Protein AF-A0A2R6M2T7-F1 (afdb_monomer_lite)

Foldseek 3Di:
DDDDPDDVVNVCCVVQNVVNVLVVVLVPDPLLLLLLVLLVVQADVPDDPVPSADAPVRSCVSSVDPDPVVNVVSVVSCDPPQWDADPRHIHGDVNVVLVVVVVLLCQVPDQDWDWFQWEPDAQPVPRATWGWIAHSNQKIWIFGPPDQEPDDDPVDDGRTPDMDHGGCNLVPPDDPHSSCVVRVVVRVVQVVCVVVQAHPSPRDGHDDDDDDDPPDPDDPPDD

Structure (mmCIF, N/CA/C/O backbone):
data_AF-A0A2R6M2T7-F1
#
_entry.id   AF-A0A2R6M2T7-F1
#
loop_
_atom_site.group_PDB
_atom_site.id
_atom_site.type_symbol
_atom_site.label_atom_id
_atom_site.label_alt_id
_atom_site.label_comp_id
_atom_site.label_asym_id
_atom_site.label_entity_id
_atom_site.label_seq_id
_atom_site.pdbx_PDB_ins_code
_atom_site.Cartn_x
_atom_site.Cartn_y
_atom_site.Cartn_z
_atom_site.occupancy
_atom_site.B_iso_or_equiv
_atom_site.auth_seq_id
_atom_site.auth_comp_id
_atom_site.auth_asym_id
_atom_site.auth_atom_id
_atom_site.pdbx_PDB_model_num
ATOM 1 N N . MET A 1 1 ? 31.144 19.432 -0.447 1.00 33.69 1 MET A N 1
ATOM 2 C CA . MET A 1 1 ? 30.873 19.961 0.907 1.00 33.69 1 MET A CA 1
ATOM 3 C C . MET A 1 1 ? 30.157 18.860 1.667 1.00 33.69 1 MET A C 1
ATOM 5 O O . MET A 1 1 ? 29.008 18.584 1.356 1.00 33.69 1 MET A O 1
ATOM 9 N N . SER A 1 2 ? 30.866 18.153 2.546 1.00 41.03 2 SER A N 1
ATOM 10 C CA . SER A 1 2 ? 30.299 17.063 3.345 1.00 41.03 2 SER A CA 1
ATOM 11 C C . SER A 1 2 ? 29.362 17.649 4.399 1.00 41.03 2 SER A C 1
ATOM 13 O O . SER A 1 2 ? 29.795 18.452 5.223 1.00 41.03 2 SER A O 1
ATOM 15 N N . ASN A 1 3 ? 28.081 17.287 4.341 1.00 40.66 3 ASN A N 1
ATOM 16 C CA . ASN A 1 3 ? 27.134 17.554 5.422 1.00 40.66 3 ASN A CA 1
ATOM 17 C C . ASN A 1 3 ? 27.547 16.721 6.650 1.00 40.66 3 ASN A C 1
ATOM 19 O O . ASN A 1 3 ? 28.043 15.606 6.461 1.00 40.66 3 ASN A O 1
ATOM 23 N N . PRO A 1 4 ? 27.376 17.220 7.887 1.00 53.06 4 PRO A N 1
ATOM 24 C CA . PRO A 1 4 ? 27.735 16.455 9.070 1.00 53.06 4 PRO A CA 1
ATOM 25 C C . PRO A 1 4 ? 26.887 15.181 9.101 1.00 53.06 4 PRO A C 1
ATOM 27 O O . PRO A 1 4 ? 25.665 15.225 8.956 1.00 53.06 4 PRO A O 1
ATOM 30 N N . THR A 1 5 ? 27.558 14.041 9.243 1.00 56.16 5 THR A N 1
ATOM 31 C CA . THR A 1 5 ? 26.971 12.737 9.551 1.00 56.16 5 THR A CA 1
ATOM 32 C C . THR A 1 5 ? 26.217 12.835 10.874 1.00 56.16 5 THR A C 1
ATOM 34 O O . THR A 1 5 ? 26.779 12.547 11.928 1.00 56.16 5 THR A O 1
ATOM 37 N N . ASN A 1 6 ? 24.953 13.256 10.828 1.00 59.59 6 ASN A N 1
ATOM 38 C CA . ASN A 1 6 ? 24.009 12.927 11.888 1.00 59.59 6 ASN A CA 1
ATOM 39 C C . ASN A 1 6 ? 23.945 11.401 11.945 1.00 59.59 6 ASN A C 1
ATOM 41 O O . ASN A 1 6 ? 23.793 10.747 10.906 1.00 59.59 6 ASN A O 1
ATOM 45 N N . SER A 1 7 ? 24.101 10.828 13.135 1.00 78.25 7 SER A N 1
ATOM 46 C CA . SER A 1 7 ? 23.930 9.387 13.310 1.00 78.25 7 SER A CA 1
ATOM 47 C C . SER A 1 7 ? 22.546 8.977 12.787 1.00 78.25 7 SER A C 1
ATOM 49 O O . SER A 1 7 ? 21.591 9.724 13.007 1.00 78.25 7 SER A O 1
ATOM 51 N N . PRO A 1 8 ? 22.371 7.800 12.158 1.00 68.62 8 PRO A N 1
ATOM 52 C CA . PRO A 1 8 ? 21.041 7.282 11.832 1.00 68.62 8 PRO A CA 1
ATOM 53 C C . PRO A 1 8 ? 20.068 7.309 13.024 1.00 68.62 8 PRO A C 1
ATOM 55 O O . PRO A 1 8 ? 18.874 7.511 12.831 1.00 68.62 8 PRO A O 1
ATOM 58 N N . LEU A 1 9 ? 20.575 7.190 14.259 1.00 69.38 9 LEU A N 1
ATOM 59 C CA . LEU A 1 9 ? 19.784 7.316 15.487 1.00 69.38 9 LEU A CA 1
ATOM 60 C C . LEU A 1 9 ? 19.280 8.753 15.728 1.00 69.38 9 LEU A C 1
ATOM 62 O O . LEU A 1 9 ? 18.127 8.958 16.099 1.00 69.38 9 LEU A O 1
ATOM 66 N N . GLU A 1 10 ? 20.124 9.753 15.482 1.00 66.69 10 GLU A N 1
ATOM 67 C CA . GLU A 1 10 ? 19.765 11.174 15.586 1.00 66.69 10 GLU A CA 1
ATOM 68 C C . GLU A 1 10 ? 18.870 11.605 14.415 1.00 66.69 10 GLU A C 1
ATOM 70 O O . GLU A 1 10 ? 17.932 12.380 14.592 1.00 66.69 10 GLU A O 1
ATOM 75 N N . ALA A 1 11 ? 19.105 11.049 13.223 1.00 62.12 11 ALA A N 1
ATOM 76 C CA . ALA A 1 11 ? 18.252 11.237 12.058 1.00 62.12 11 ALA A CA 1
ATOM 77 C C . ALA A 1 11 ? 16.862 10.618 12.267 1.00 62.12 11 ALA A C 1
ATOM 79 O O . ALA A 1 11 ? 15.875 11.254 11.921 1.00 62.12 11 ALA A O 1
ATOM 80 N N . ALA A 1 12 ? 16.749 9.439 12.888 1.00 59.84 12 ALA A N 1
ATOM 81 C CA . ALA A 1 12 ? 15.457 8.846 13.241 1.00 59.84 12 ALA A CA 1
ATOM 82 C C . ALA A 1 12 ? 14.668 9.737 14.217 1.00 59.84 12 ALA A C 1
ATOM 84 O O . ALA A 1 12 ? 13.478 9.975 14.013 1.00 59.84 12 ALA A O 1
ATOM 85 N N . ALA A 1 13 ? 15.345 10.318 15.214 1.00 59.88 13 ALA A N 1
ATOM 86 C CA . ALA A 1 13 ? 14.737 11.290 16.120 1.00 59.88 13 ALA A CA 1
ATOM 87 C C . ALA A 1 13 ? 14.304 12.591 15.408 1.00 59.88 13 ALA A C 1
ATOM 89 O O . ALA A 1 13 ? 13.320 13.202 15.813 1.00 59.88 13 ALA A O 1
ATOM 90 N N . GLY A 1 14 ? 14.999 13.006 14.339 1.00 51.88 14 GLY A N 1
ATOM 91 C CA . GLY A 1 14 ? 14.702 14.234 13.587 1.00 51.88 14 GLY A CA 1
ATOM 92 C C . GLY A 1 14 ? 13.708 14.091 12.423 1.00 51.88 14 GLY A C 1
ATOM 93 O O . GLY A 1 14 ? 12.944 15.015 12.162 1.00 51.88 14 GLY A O 1
ATOM 94 N N . VAL A 1 15 ? 13.703 12.955 11.717 1.00 53.97 15 VAL A N 1
ATOM 95 C CA . VAL A 1 15 ? 12.837 12.684 10.548 1.00 53.97 15 VAL A CA 1
ATOM 96 C C . VAL A 1 15 ? 11.457 12.188 10.981 1.00 53.97 15 VAL A C 1
ATOM 98 O O . VAL A 1 15 ? 10.470 12.443 10.294 1.00 53.97 15 VAL A O 1
ATOM 101 N N . ALA A 1 16 ? 11.384 11.491 12.118 1.00 53.78 16 ALA A N 1
ATOM 102 C CA . ALA A 1 16 ? 10.182 10.800 12.571 1.00 53.78 16 ALA A CA 1
ATOM 103 C C . ALA A 1 16 ? 9.689 11.267 13.960 1.00 53.78 16 ALA A C 1
ATOM 105 O O . ALA A 1 16 ? 8.534 11.030 14.312 1.00 53.78 16 ALA A O 1
ATOM 106 N N . GLY A 1 17 ? 10.534 11.960 14.738 1.00 54.47 17 GLY A N 1
ATOM 107 C CA . GLY A 1 17 ? 10.247 12.297 16.135 1.00 54.47 17 GLY A CA 1
ATOM 108 C C . GLY A 1 17 ? 10.248 11.062 17.047 1.00 54.47 17 GLY A C 1
ATOM 109 O O . GLY A 1 17 ? 10.210 9.919 16.590 1.00 54.47 17 GLY A O 1
ATOM 110 N N . THR A 1 18 ? 10.244 11.273 18.364 1.00 57.88 18 THR A N 1
ATOM 111 C CA . THR A 1 18 ? 9.914 10.216 19.345 1.00 57.88 18 THR A CA 1
ATOM 112 C C . THR A 1 18 ? 8.538 9.592 19.077 1.00 57.88 18 THR A C 1
ATOM 114 O O . THR A 1 18 ? 8.321 8.414 19.358 1.00 57.88 18 THR A O 1
ATOM 117 N N . ASP A 1 19 ? 7.658 10.365 18.442 1.00 72.38 19 ASP A N 1
ATOM 118 C CA . ASP A 1 19 ? 6.269 10.033 18.142 1.00 72.38 19 ASP A CA 1
ATOM 119 C C . ASP A 1 19 ? 6.135 8.879 17.139 1.00 72.38 19 ASP A C 1
ATOM 121 O O . ASP A 1 19 ? 5.238 8.050 17.278 1.00 72.38 19 ASP A O 1
ATOM 125 N N . ALA A 1 20 ? 7.025 8.762 16.145 1.00 76.25 20 ALA A N 1
ATOM 126 C CA . ALA A 1 20 ? 6.958 7.653 15.192 1.00 76.25 20 ALA A CA 1
ATOM 127 C C . ALA A 1 20 ? 7.358 6.318 15.824 1.00 76.25 20 ALA A C 1
ATOM 129 O O . ALA A 1 20 ? 6.687 5.313 15.597 1.00 76.25 20 ALA A O 1
ATOM 130 N N . THR A 1 21 ? 8.421 6.294 16.632 1.00 81.25 21 THR A N 1
ATOM 131 C CA . THR A 1 21 ? 8.836 5.079 17.353 1.00 81.25 21 THR A CA 1
ATOM 132 C C . THR A 1 21 ? 7.744 4.625 18.315 1.00 81.25 21 THR A C 1
ATOM 134 O O . THR A 1 21 ? 7.433 3.436 18.373 1.00 81.25 21 THR A O 1
ATOM 137 N N . GLU A 1 22 ? 7.112 5.560 19.028 1.00 84.38 22 GLU A N 1
ATOM 138 C CA . GLU A 1 22 ? 5.959 5.258 19.877 1.00 84.38 22 GLU A CA 1
ATOM 139 C C . GLU A 1 22 ? 4.778 4.727 19.052 1.00 84.38 22 GLU A C 1
ATOM 141 O O . GLU A 1 22 ? 4.206 3.693 19.396 1.00 84.38 22 GLU A O 1
ATOM 146 N N . ALA A 1 23 ? 4.463 5.356 17.917 1.00 86.00 23 ALA A N 1
ATOM 147 C CA . ALA A 1 23 ? 3.400 4.916 17.019 1.00 86.00 23 ALA A CA 1
ATOM 148 C C . ALA A 1 23 ? 3.637 3.497 16.468 1.00 86.00 23 ALA A C 1
ATOM 150 O O . ALA A 1 23 ? 2.716 2.679 16.463 1.00 86.00 23 ALA A O 1
ATOM 151 N N . PHE A 1 24 ? 4.865 3.161 16.059 1.00 87.12 24 PHE A N 1
ATOM 152 C CA . PHE A 1 24 ? 5.222 1.792 15.673 1.00 87.12 24 PHE A CA 1
ATOM 153 C C . PHE A 1 24 ? 5.141 0.827 16.859 1.00 87.12 24 PHE A C 1
ATOM 155 O O . PHE A 1 24 ? 4.613 -0.274 16.713 1.00 87.12 24 PHE A O 1
ATOM 162 N N . GLY A 1 25 ? 5.588 1.243 18.046 1.00 89.12 25 GLY A N 1
ATOM 163 C CA . GLY A 1 25 ? 5.464 0.459 19.276 1.00 89.12 25 GLY A CA 1
ATOM 164 C C . GLY A 1 25 ? 4.009 0.169 19.663 1.00 89.12 25 GLY A C 1
ATOM 165 O O . GLY A 1 25 ? 3.704 -0.909 20.179 1.00 89.12 25 GLY A O 1
ATOM 166 N N . LEU A 1 26 ? 3.081 1.084 19.364 1.00 91.06 26 LEU A N 1
ATOM 167 C CA . LEU A 1 26 ? 1.651 0.824 19.504 1.00 91.06 26 LEU A CA 1
ATOM 168 C C . LEU A 1 26 ? 1.196 -0.281 18.547 1.00 91.06 26 LEU A C 1
ATOM 170 O O . LEU A 1 26 ? 0.442 -1.148 18.971 1.00 91.06 26 LEU A O 1
ATOM 174 N N . LEU A 1 27 ? 1.670 -0.301 17.303 1.00 90.44 27 LEU A N 1
ATOM 175 C CA . LEU A 1 27 ? 1.236 -1.262 16.281 1.00 90.44 27 LEU A CA 1
ATOM 176 C C . LEU A 1 27 ? 1.937 -2.624 16.329 1.00 90.44 27 LEU A C 1
ATOM 178 O O . LEU A 1 27 ? 1.423 -3.576 15.748 1.00 90.44 27 LEU A O 1
ATOM 182 N N . ALA A 1 28 ? 3.067 -2.744 17.027 1.00 90.75 28 ALA A N 1
ATOM 183 C CA . ALA A 1 28 ? 3.809 -3.994 17.214 1.00 90.75 28 ALA A CA 1
ATOM 184 C C . ALA A 1 28 ? 3.093 -4.970 18.178 1.00 90.75 28 ALA A C 1
ATOM 186 O O . ALA A 1 28 ? 3.660 -5.443 19.162 1.00 90.75 28 ALA A O 1
ATOM 187 N N . ASN A 1 29 ? 1.806 -5.228 17.938 1.00 91.75 29 ASN A N 1
ATOM 188 C CA . ASN A 1 29 ? 0.955 -6.099 18.734 1.00 91.75 29 ASN A CA 1
ATOM 189 C C . ASN A 1 29 ? -0.221 -6.623 17.890 1.00 91.75 29 ASN A C 1
ATOM 191 O O . ASN A 1 29 ? -0.970 -5.841 17.303 1.00 91.75 29 ASN A O 1
ATOM 195 N N . GLU A 1 30 ? -0.408 -7.943 17.885 1.00 89.62 30 GLU A N 1
ATOM 196 C CA . GLU A 1 30 ? -1.422 -8.632 17.075 1.00 89.62 30 GLU A CA 1
ATOM 197 C C . GLU A 1 30 ? -2.857 -8.173 17.374 1.00 89.62 30 GLU A C 1
ATOM 199 O O . GLU A 1 30 ? -3.607 -7.878 16.447 1.00 89.62 30 GLU A O 1
ATOM 204 N N . THR A 1 31 ? -3.219 -8.011 18.652 1.00 92.00 31 THR A N 1
ATOM 205 C CA . THR A 1 31 ? -4.556 -7.561 19.065 1.00 92.00 31 THR A CA 1
ATOM 206 C C . THR A 1 31 ? -4.854 -6.175 18.521 1.00 92.00 31 THR A C 1
ATOM 208 O O . THR A 1 31 ? -5.942 -5.911 18.014 1.00 92.00 31 THR A O 1
ATOM 211 N N . ARG A 1 32 ? -3.883 -5.267 18.614 1.00 94.94 32 ARG A N 1
ATOM 212 C CA . ARG A 1 32 ? -4.053 -3.903 18.120 1.00 94.94 32 ARG A CA 1
ATOM 213 C C . ARG A 1 32 ? -4.191 -3.873 16.604 1.00 94.94 32 ARG A C 1
ATOM 215 O O . ARG A 1 32 ? -5.055 -3.158 16.108 1.00 94.94 32 ARG A O 1
ATOM 222 N N . LEU A 1 33 ? -3.417 -4.674 15.873 1.00 92.88 33 LEU A N 1
ATOM 223 C CA . LEU A 1 33 ? -3.593 -4.793 14.427 1.00 92.88 33 LEU A CA 1
ATOM 224 C C . LEU A 1 33 ? -4.970 -5.382 14.073 1.00 92.88 33 LEU A C 1
ATOM 226 O O . LEU A 1 33 ? -5.643 -4.842 13.199 1.00 92.88 33 LEU A O 1
ATOM 230 N N . ALA A 1 34 ? -5.428 -6.407 14.798 1.00 93.00 34 ALA A N 1
ATOM 231 C CA . ALA A 1 34 ? -6.752 -7.002 14.617 1.00 93.00 34 ALA A CA 1
ATOM 232 C C . ALA A 1 34 ? -7.890 -5.993 14.853 1.00 93.00 34 ALA A C 1
ATOM 234 O O . ALA A 1 34 ? -8.841 -5.953 14.078 1.00 93.00 34 ALA A O 1
ATOM 235 N N . ILE A 1 35 ? -7.772 -5.117 15.859 1.00 95.38 35 ILE A N 1
ATOM 236 C CA . ILE A 1 35 ? -8.723 -4.015 16.088 1.00 95.38 35 ILE A CA 1
ATOM 237 C C . ILE A 1 35 ? -8.782 -3.076 14.876 1.00 95.38 35 ILE A C 1
ATOM 239 O O . ILE A 1 35 ? -9.869 -2.701 14.433 1.00 95.38 35 ILE A O 1
ATOM 243 N N . LEU A 1 36 ? -7.627 -2.687 14.326 1.00 95.94 36 LEU A N 1
ATOM 244 C CA . LEU A 1 36 ? -7.583 -1.804 13.159 1.00 95.94 36 LEU A CA 1
ATOM 245 C C . LEU A 1 36 ? -8.161 -2.476 11.907 1.00 95.94 36 LEU A C 1
ATOM 247 O O . LEU A 1 36 ? -8.882 -1.815 11.159 1.00 95.94 36 LEU A O 1
ATOM 251 N N . LEU A 1 37 ? -7.882 -3.765 11.698 1.00 94.56 37 LEU A N 1
ATOM 252 C CA . LEU A 1 37 ? -8.446 -4.558 10.603 1.00 94.56 37 LEU A CA 1
ATOM 253 C C . LEU A 1 37 ? -9.969 -4.671 10.724 1.00 94.56 37 LEU A C 1
ATOM 255 O O . LEU A 1 37 ? -10.670 -4.339 9.774 1.00 94.56 37 LEU A O 1
ATOM 259 N N . ALA A 1 38 ? -10.492 -4.996 11.908 1.00 95.00 38 ALA A N 1
ATOM 260 C CA . ALA A 1 38 ? -11.934 -5.062 12.146 1.00 95.00 38 ALA A CA 1
ATOM 261 C C . ALA A 1 38 ? -12.631 -3.715 11.876 1.00 95.00 38 ALA A C 1
ATOM 263 O O . ALA A 1 38 ? -13.699 -3.671 11.267 1.00 95.00 38 ALA A O 1
ATOM 264 N N . LEU A 1 39 ? -12.012 -2.597 12.275 1.00 95.19 39 LEU A N 1
ATOM 265 C CA . LEU A 1 39 ? -12.509 -1.254 11.958 1.00 95.19 39 LEU A CA 1
ATOM 266 C C . LEU A 1 39 ? -12.390 -0.895 10.471 1.00 95.19 39 LEU A C 1
ATOM 268 O O . LEU A 1 39 ? -13.154 -0.060 9.990 1.00 95.19 39 LEU A O 1
ATOM 272 N N . TRP A 1 40 ? -11.409 -1.443 9.752 1.00 94.88 40 TRP A N 1
ATOM 273 C CA . TRP A 1 40 ? -11.268 -1.252 8.310 1.00 94.88 40 TRP A CA 1
ATOM 274 C C . TRP A 1 40 ? -12.337 -2.021 7.538 1.00 94.88 40 TRP A C 1
ATOM 276 O O . TRP A 1 40 ? -12.984 -1.436 6.675 1.00 94.88 40 TRP A O 1
ATOM 286 N N . GLU A 1 41 ? -12.544 -3.291 7.875 1.00 92.94 41 GLU A N 1
ATOM 287 C CA . GLU A 1 41 ? -13.533 -4.177 7.250 1.00 92.94 41 GLU A CA 1
ATOM 288 C C . GLU A 1 41 ? -14.971 -3.723 7.509 1.00 92.94 41 GLU A C 1
ATOM 290 O O . GLU A 1 41 ? -15.830 -3.871 6.646 1.00 92.94 41 GLU A O 1
ATOM 295 N N . ALA A 1 42 ? -15.232 -3.117 8.669 1.00 92.19 42 ALA A N 1
ATOM 296 C CA . ALA A 1 42 ? -16.536 -2.554 9.002 1.00 92.19 42 ALA A CA 1
ATOM 297 C C . ALA A 1 42 ? -16.829 -1.206 8.313 1.00 92.19 42 ALA A C 1
ATOM 299 O O . ALA A 1 42 ? -17.904 -0.641 8.512 1.00 92.19 42 ALA A O 1
ATOM 300 N N . LYS A 1 43 ? -15.896 -0.644 7.530 1.00 88.44 43 LYS A N 1
ATOM 301 C CA . LYS A 1 43 ? -16.174 0.585 6.777 1.00 88.44 43 LYS A CA 1
ATOM 302 C C . LYS A 1 43 ? -17.217 0.316 5.701 1.00 88.44 43 LYS A C 1
ATOM 304 O O . LYS A 1 43 ? -17.029 -0.546 4.855 1.00 88.44 43 LYS A O 1
ATOM 309 N N . GLU A 1 44 ? -18.225 1.177 5.669 1.00 86.38 44 GLU A N 1
ATOM 310 C CA . GLU A 1 44 ? -19.233 1.259 4.611 1.00 86.38 44 GLU A CA 1
ATOM 311 C C . GLU A 1 44 ? -18.961 2.535 3.789 1.00 86.38 44 GLU A C 1
ATOM 313 O O . GLU A 1 44 ? -19.328 3.635 4.223 1.00 86.38 44 GLU A O 1
ATOM 318 N N . PRO A 1 45 ? -18.228 2.451 2.656 1.00 83.44 45 PRO A N 1
ATOM 319 C CA . PRO A 1 45 ? -17.792 3.618 1.881 1.00 83.44 45 PRO A CA 1
ATOM 320 C C . PRO A 1 45 ? -18.940 4.492 1.368 1.00 83.44 45 PRO A C 1
ATOM 322 O O . PRO A 1 45 ? -18.754 5.689 1.149 1.00 83.44 45 PRO A O 1
ATOM 325 N N . GLU A 1 46 ? -20.110 3.893 1.171 1.00 88.94 46 GLU A N 1
ATOM 326 C CA . GLU A 1 46 ? -21.352 4.534 0.756 1.00 88.94 46 GLU A CA 1
ATOM 327 C C . GLU A 1 46 ? -22.014 5.359 1.868 1.00 88.94 46 GLU A C 1
ATOM 329 O O . GLU A 1 46 ? -22.776 6.279 1.563 1.00 88.94 46 GLU A O 1
ATOM 334 N N . LYS A 1 47 ? -21.714 5.079 3.144 1.00 87.56 47 LYS A N 1
ATOM 335 C CA . LYS A 1 47 ? -22.263 5.831 4.278 1.00 87.56 47 LYS A CA 1
ATOM 336 C C . LYS A 1 47 ? -21.456 7.100 4.558 1.00 87.56 47 LYS A C 1
ATOM 338 O O . LYS A 1 47 ? -20.225 7.097 4.434 1.00 87.56 47 LYS A O 1
ATOM 343 N N . PRO A 1 48 ? -22.098 8.192 5.013 1.00 86.56 48 PRO A N 1
ATOM 344 C CA . PRO A 1 48 ? -21.392 9.377 5.486 1.00 86.56 48 PRO A CA 1
ATOM 345 C C . PRO A 1 48 ? -20.373 9.035 6.578 1.00 86.56 48 PRO A C 1
ATOM 347 O O . PRO A 1 48 ? -20.641 8.226 7.460 1.00 86.56 48 PRO A O 1
ATOM 350 N N . ARG A 1 49 ? -19.216 9.712 6.599 1.00 79.56 49 ARG A N 1
ATOM 351 C CA . ARG A 1 49 ? -18.196 9.512 7.655 1.00 79.56 49 ARG A CA 1
ATOM 352 C C . ARG A 1 49 ? -18.734 9.709 9.077 1.00 79.56 49 ARG A C 1
ATOM 354 O O . ARG A 1 49 ? -18.157 9.168 10.024 1.00 79.56 49 ARG A O 1
ATOM 361 N N . SER A 1 50 ? -19.788 10.507 9.250 1.00 81.12 50 SER A N 1
ATOM 362 C CA . SER A 1 50 ? -20.484 10.673 10.530 1.00 81.12 50 SER A CA 1
ATOM 363 C C . SER A 1 50 ? -21.073 9.360 11.039 1.00 81.12 50 SER A C 1
ATOM 365 O O . SER A 1 50 ? -20.982 9.132 12.232 1.00 81.12 50 SER A O 1
ATOM 367 N N . GLU A 1 51 ? -21.501 8.464 10.155 1.00 84.69 51 GLU A N 1
ATOM 368 C CA . GLU A 1 51 ? -22.225 7.223 10.473 1.00 84.69 51 GLU A CA 1
ATOM 369 C C . GLU A 1 51 ? -21.344 5.964 10.387 1.00 84.69 51 GLU A C 1
ATOM 371 O O . GLU A 1 51 ? -21.821 4.850 10.545 1.00 84.69 51 GLU A O 1
ATOM 376 N N . GLN A 1 52 ? -20.039 6.116 10.136 1.00 87.25 52 GLN A N 1
ATOM 377 C CA . GLN A 1 52 ? -19.087 4.996 10.045 1.00 87.25 52 GLN A CA 1
ATOM 378 C C . GLN A 1 52 ? -18.498 4.590 11.414 1.00 87.25 52 GLN A C 1
ATOM 380 O O . GLN A 1 52 ? -17.382 4.071 11.472 1.00 87.25 52 GLN A O 1
ATOM 385 N N . ALA A 1 53 ? -19.161 4.928 12.526 1.00 93.75 53 ALA A N 1
ATOM 386 C CA . ALA A 1 53 ? -18.727 4.488 13.852 1.00 93.75 53 ALA A CA 1
ATOM 387 C C . ALA A 1 53 ? -19.110 3.024 14.059 1.00 93.75 53 ALA A C 1
ATOM 389 O O . ALA A 1 53 ? -20.241 2.643 13.781 1.00 93.75 53 ALA A O 1
ATOM 390 N N . VAL A 1 54 ? -18.183 2.227 14.588 1.00 95.25 54 VAL A N 1
ATOM 391 C CA . VAL A 1 54 ? -18.464 0.846 14.985 1.00 95.25 54 VAL A CA 1
ATOM 392 C C . VAL A 1 54 ? -18.694 0.811 16.499 1.00 95.25 54 VAL A C 1
ATOM 394 O O . VAL A 1 54 ? -17.774 1.170 17.247 1.00 95.25 54 VAL A O 1
ATOM 397 N N . PRO A 1 55 ? -19.881 0.398 16.981 1.00 95.38 55 PRO A N 1
ATOM 398 C CA . PRO A 1 55 ? -20.160 0.260 18.408 1.00 95.38 55 PRO A CA 1
ATOM 399 C C . PRO A 1 55 ? -19.177 -0.685 19.108 1.00 95.38 55 PRO A C 1
ATOM 401 O O . PRO A 1 55 ? -18.701 -1.653 18.515 1.00 95.38 55 PRO A O 1
ATOM 404 N N . PHE A 1 56 ? -18.908 -0.447 20.398 1.00 93.81 56 PHE A N 1
ATOM 405 C CA . PHE A 1 56 ? -17.959 -1.253 21.183 1.00 93.81 56 PHE A CA 1
ATOM 406 C C . PHE A 1 56 ? -18.252 -2.755 21.114 1.00 93.81 56 PHE A C 1
ATOM 408 O O . PHE A 1 56 ? -17.350 -3.537 20.834 1.00 93.81 56 PHE A O 1
ATOM 415 N N . SER A 1 57 ? -19.503 -3.156 21.369 1.00 91.88 57 SER A N 1
ATOM 416 C CA . SER A 1 57 ? -19.904 -4.568 21.388 1.00 91.88 57 SER A CA 1
ATOM 417 C C . SER A 1 57 ? -19.664 -5.236 20.038 1.00 91.88 57 SER A C 1
ATOM 419 O O . SER A 1 57 ? -19.134 -6.337 19.978 1.00 91.88 57 SER A O 1
ATOM 421 N N . GLU A 1 58 ? -19.972 -4.525 18.957 1.00 93.56 58 GLU A N 1
ATOM 422 C CA . GLU A 1 58 ? -19.795 -4.997 17.587 1.00 93.56 58 GLU A CA 1
ATOM 423 C C . GLU A 1 58 ? -18.312 -5.125 17.212 1.00 93.56 58 GLU A C 1
ATOM 425 O O . GLU A 1 58 ? -17.907 -6.069 16.537 1.00 93.56 58 GLU A O 1
ATOM 430 N N . LEU A 1 59 ? -17.478 -4.176 17.650 1.00 94.00 59 LEU A N 1
ATOM 431 C CA . LEU A 1 59 ? -16.035 -4.236 17.435 1.00 94.00 59 LEU A CA 1
ATOM 432 C C . LEU A 1 59 ? -15.394 -5.359 18.261 1.00 94.00 59 LEU A C 1
ATOM 434 O O . LEU A 1 59 ? -14.543 -6.087 17.755 1.00 94.00 59 LEU A O 1
ATOM 438 N N . TYR A 1 60 ? -15.823 -5.520 19.512 1.00 90.88 60 TYR A N 1
ATOM 439 C CA . TYR A 1 60 ? -15.369 -6.582 20.405 1.00 90.88 60 TYR A CA 1
ATOM 440 C C . TYR A 1 60 ? -15.682 -7.973 19.838 1.00 90.88 60 TYR A C 1
ATOM 442 O O . TYR A 1 60 ? -14.802 -8.834 19.784 1.00 90.88 60 TYR A O 1
ATOM 450 N N . GLU A 1 61 ? -16.911 -8.174 19.356 1.00 89.94 61 GLU A N 1
ATOM 451 C CA . GLU A 1 61 ? -17.343 -9.422 18.723 1.00 89.94 61 GLU A CA 1
ATOM 452 C C . GLU A 1 61 ? -16.524 -9.748 17.469 1.00 89.94 61 GLU A C 1
ATOM 454 O O . GLU A 1 61 ? -16.084 -10.887 17.314 1.00 89.94 61 GLU A O 1
ATOM 459 N N . ARG A 1 62 ? -16.253 -8.755 16.608 1.00 91.44 62 ARG A N 1
ATOM 460 C CA . ARG A 1 62 ? -15.446 -8.950 15.389 1.00 91.44 62 ARG A CA 1
ATOM 461 C C . ARG A 1 62 ? -14.018 -9.392 15.665 1.00 91.44 62 ARG A C 1
ATOM 463 O O . ARG A 1 62 ? -13.491 -10.232 14.946 1.00 91.44 62 ARG A O 1
ATOM 470 N N . VAL A 1 63 ? -13.385 -8.816 16.683 1.00 89.00 63 VAL A N 1
ATOM 471 C CA . VAL A 1 63 ? -11.997 -9.152 17.028 1.00 89.00 63 VAL A CA 1
ATOM 472 C C . VAL A 1 63 ? -11.911 -10.529 17.709 1.00 89.00 63 VAL A C 1
ATOM 474 O O . VAL A 1 63 ? -10.852 -11.151 17.700 1.00 89.00 63 VAL A O 1
ATOM 477 N N . ALA A 1 64 ? -13.028 -11.037 18.250 1.00 74.44 64 ALA A N 1
ATOM 478 C CA . ALA A 1 64 ? -13.176 -12.394 18.785 1.00 74.44 64 ALA A CA 1
ATOM 479 C C . ALA A 1 64 ? -12.133 -12.780 19.858 1.00 74.44 64 ALA A C 1
ATOM 481 O O . ALA A 1 64 ? -11.743 -13.944 19.997 1.00 74.44 64 ALA A O 1
ATOM 482 N N . ILE A 1 65 ? -11.685 -11.805 20.654 1.00 71.62 65 ILE A N 1
ATOM 483 C CA . ILE A 1 65 ? -10.759 -12.043 21.764 1.00 71.62 65 ILE A CA 1
ATOM 484 C C . ILE A 1 65 ? -11.495 -12.695 22.936 1.00 71.62 65 ILE A C 1
ATOM 486 O O . ILE A 1 65 ? -12.584 -12.286 23.327 1.00 71.62 65 ILE A O 1
ATOM 490 N N . ARG A 1 66 ? -10.869 -13.720 23.527 1.00 58.41 66 ARG A N 1
ATOM 491 C CA . ARG A 1 66 ? -11.420 -14.472 24.668 1.00 58.41 66 ARG A CA 1
ATOM 492 C C . ARG A 1 66 ? -11.425 -13.695 25.991 1.00 58.41 66 ARG A C 1
ATOM 494 O O . ARG A 1 66 ? -12.147 -14.090 26.901 1.00 58.41 66 ARG A O 1
ATOM 501 N N . ASP A 1 67 ? -10.628 -12.634 26.103 1.00 70.75 67 ASP A N 1
ATOM 502 C CA . ASP A 1 67 ? -10.458 -11.821 27.314 1.00 70.75 67 ASP A CA 1
ATOM 503 C C . ASP A 1 67 ? -10.829 -10.346 27.071 1.00 70.75 67 ASP A C 1
ATOM 505 O O . A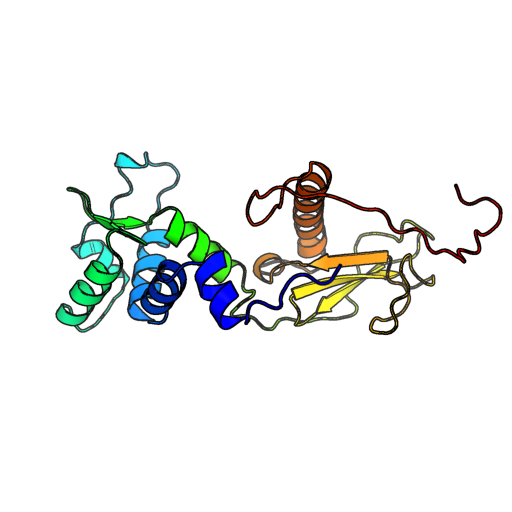SP A 1 67 ? -10.073 -9.576 26.468 1.00 70.75 67 ASP A O 1
ATOM 509 N N . SER A 1 68 ? -11.990 -9.937 27.588 1.00 64.38 68 SER A N 1
ATOM 510 C CA . SER A 1 68 ? -12.505 -8.569 27.469 1.00 64.38 68 SER A CA 1
ATOM 511 C C . SER A 1 68 ? -11.634 -7.513 28.147 1.00 64.38 68 SER A C 1
ATOM 513 O O . SER A 1 68 ? -11.595 -6.377 27.680 1.00 64.38 68 SER A O 1
ATOM 515 N N . GLY A 1 69 ? -10.923 -7.860 29.229 1.00 68.56 69 GLY A N 1
ATOM 516 C CA . GLY A 1 69 ? -10.043 -6.919 29.931 1.00 68.56 69 GLY A CA 1
ATOM 517 C C . GLY A 1 69 ? -8.827 -6.542 29.087 1.00 68.56 69 GLY A C 1
ATOM 518 O O . GLY A 1 69 ? -8.402 -5.385 29.072 1.00 68.56 69 GLY A O 1
ATOM 519 N N . ASN A 1 70 ? -8.323 -7.505 28.317 1.00 81.12 70 ASN A N 1
ATOM 520 C CA . ASN A 1 70 ? -7.228 -7.287 27.384 1.00 81.12 70 ASN A CA 1
ATOM 521 C C . ASN A 1 70 ? -7.654 -6.400 26.197 1.00 81.12 70 ASN A C 1
ATOM 523 O O . ASN A 1 70 ? -6.915 -5.506 25.784 1.00 81.12 70 ASN A O 1
ATOM 527 N N . PHE A 1 71 ? -8.873 -6.588 25.678 1.00 88.88 71 PHE A N 1
ATOM 528 C CA . PHE A 1 71 ? -9.382 -5.806 24.546 1.00 88.88 71 PHE A CA 1
ATOM 529 C C . PHE A 1 71 ? -9.463 -4.303 24.845 1.00 88.88 71 PHE A C 1
ATOM 531 O O . PHE A 1 71 ? -8.911 -3.508 24.083 1.00 88.88 71 PHE A O 1
ATOM 538 N N . THR A 1 72 ? -10.096 -3.907 25.957 1.00 90.69 72 THR A N 1
ATOM 539 C CA . THR A 1 72 ? -10.243 -2.484 26.316 1.00 90.69 72 THR A CA 1
ATOM 540 C C . THR A 1 72 ? -8.884 -1.808 26.473 1.00 90.69 72 THR A C 1
ATOM 542 O O . THR A 1 72 ? -8.665 -0.742 25.908 1.00 90.69 72 THR A O 1
ATOM 545 N N . TYR A 1 73 ? -7.925 -2.470 27.132 1.00 92.38 73 TYR A N 1
ATOM 546 C CA . TYR A 1 73 ? -6.557 -1.961 27.243 1.00 92.38 73 TYR A CA 1
ATOM 547 C C . TYR A 1 73 ? -5.926 -1.674 25.872 1.00 92.38 73 TYR A C 1
ATOM 549 O O . TYR A 1 73 ? -5.294 -0.635 25.673 1.00 92.38 73 TYR A O 1
ATOM 557 N N . HIS A 1 74 ? -6.075 -2.588 24.912 1.00 94.38 74 HIS A N 1
ATOM 558 C CA . HIS A 1 74 ? -5.511 -2.403 23.579 1.00 94.38 74 HIS A CA 1
ATOM 559 C C . HIS A 1 74 ? -6.233 -1.321 22.773 1.00 94.38 74 HIS A C 1
ATOM 561 O O . HIS A 1 74 ? -5.561 -0.567 22.068 1.00 94.38 74 HIS A O 1
ATOM 567 N N . LEU A 1 75 ? -7.557 -1.217 22.898 1.00 95.12 75 LEU A N 1
ATOM 568 C CA . LEU A 1 75 ? -8.354 -0.182 22.245 1.00 95.12 75 LEU A CA 1
ATOM 569 C C . LEU A 1 75 ? -8.004 1.217 22.772 1.00 95.12 75 LEU A C 1
ATOM 571 O O . LEU A 1 75 ? -7.743 2.114 21.973 1.00 95.12 75 LEU A O 1
ATOM 575 N N . ASP A 1 76 ? -7.885 1.374 24.092 1.00 94.56 76 ASP A N 1
ATOM 576 C CA . ASP A 1 76 ? -7.509 2.640 24.734 1.00 94.56 76 ASP A CA 1
ATOM 577 C C . ASP A 1 76 ? -6.118 3.114 24.294 1.00 94.56 76 ASP A C 1
ATOM 579 O O . ASP A 1 76 ? -5.873 4.306 24.136 1.00 94.56 76 ASP A O 1
ATOM 583 N N . LYS A 1 77 ? -5.191 2.179 24.047 1.00 94.88 77 LYS A N 1
ATOM 584 C CA . LYS A 1 77 ? -3.849 2.491 23.526 1.00 94.88 77 LYS A CA 1
ATOM 585 C C . LYS A 1 77 ? -3.856 2.982 22.079 1.00 94.88 77 LYS A C 1
ATOM 587 O O . LYS A 1 77 ? -2.892 3.617 21.664 1.00 94.88 77 LYS A O 1
ATOM 592 N N . LEU A 1 78 ? -4.885 2.646 21.304 1.00 95.50 78 LEU A N 1
ATOM 593 C CA . LEU A 1 78 ? -5.015 3.060 19.909 1.00 95.50 78 LEU A CA 1
ATOM 594 C C . LEU A 1 78 ? -5.793 4.367 19.747 1.00 95.50 78 LEU A C 1
ATOM 596 O O . LEU A 1 78 ? -5.626 5.033 18.717 1.00 95.50 78 LEU A O 1
ATOM 600 N N . ASP A 1 79 ? -6.644 4.714 20.715 1.00 94.62 79 ASP A N 1
ATOM 601 C CA . ASP A 1 79 ? -7.463 5.923 20.664 1.00 94.62 79 ASP A CA 1
ATOM 602 C C . ASP A 1 79 ? -6.599 7.195 20.639 1.00 94.62 79 ASP A C 1
ATOM 604 O O . ASP A 1 79 ? -5.502 7.261 21.192 1.00 94.62 79 ASP A O 1
ATOM 608 N N . GLY A 1 80 ? -7.072 8.207 19.919 1.00 89.56 80 GLY A N 1
ATOM 609 C CA . GLY A 1 80 ? -6.348 9.448 19.640 1.00 89.56 80 GLY A CA 1
ATOM 610 C C . GLY A 1 80 ? -5.459 9.389 18.393 1.00 89.56 80 GLY A C 1
ATOM 611 O O . GLY A 1 80 ? -5.518 10.308 17.571 1.00 89.56 80 GLY A O 1
ATOM 612 N N . THR A 1 81 ? -4.689 8.311 18.198 1.00 90.38 81 THR A N 1
ATOM 613 C CA . THR A 1 81 ? -3.726 8.201 17.079 1.00 90.38 81 THR A CA 1
ATOM 614 C C . THR A 1 81 ? -4.274 7.379 15.912 1.00 90.38 81 THR A C 1
ATOM 616 O O . THR A 1 81 ? -4.368 7.849 14.769 1.00 90.38 81 THR A O 1
ATOM 619 N N . PHE A 1 82 ? -4.647 6.130 16.178 1.00 94.62 82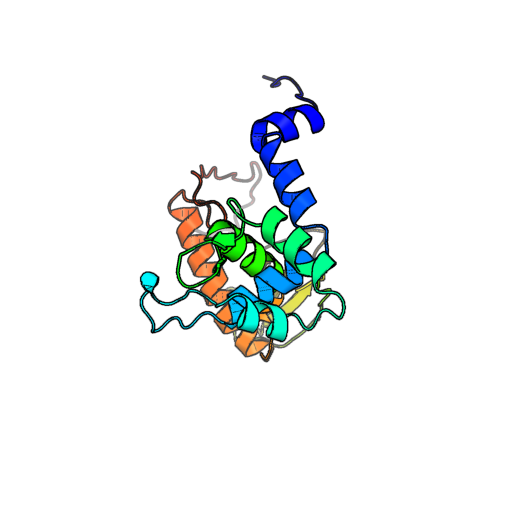 PHE A N 1
ATOM 620 C CA . PHE A 1 82 ? -5.048 5.159 15.155 1.00 94.62 82 PHE A CA 1
ATOM 621 C C . PHE A 1 82 ? -6.559 4.930 15.128 1.00 94.62 82 PHE A C 1
ATOM 623 O O . PHE A 1 82 ? -7.139 4.660 14.074 1.00 94.62 82 PHE A O 1
ATOM 630 N N . VAL A 1 83 ? -7.202 5.117 16.273 1.00 95.56 83 VAL A N 1
ATOM 631 C CA . VAL A 1 83 ? -8.647 5.051 16.454 1.00 95.56 83 VAL A CA 1
ATOM 632 C C . VAL A 1 83 ? -9.138 6.398 16.979 1.00 95.56 83 VAL A C 1
ATOM 634 O O . VAL A 1 83 ? -8.375 7.174 17.551 1.00 95.56 83 VAL A O 1
ATOM 637 N N . ARG A 1 84 ? -10.402 6.716 16.714 1.00 93.62 84 ARG A N 1
ATOM 638 C CA . ARG A 1 84 ? -11.103 7.855 17.296 1.00 93.62 84 ARG A CA 1
ATOM 639 C C . ARG A 1 84 ? -12.401 7.381 17.928 1.00 93.62 84 ARG A C 1
ATOM 641 O O . ARG A 1 84 ? -13.281 6.905 17.208 1.00 93.62 84 ARG A O 1
ATOM 648 N N . SER A 1 85 ? -12.519 7.544 19.236 1.00 94.12 85 SER A N 1
ATOM 649 C CA . SER A 1 85 ? -13.778 7.393 19.960 1.00 94.12 85 SER A CA 1
ATOM 650 C C . SER A 1 85 ? -14.773 8.509 19.606 1.00 94.12 85 SER A C 1
ATOM 652 O O . SER A 1 85 ? -14.416 9.654 19.314 1.00 94.12 85 SER A O 1
ATOM 654 N N . THR A 1 86 ? -16.049 8.143 19.563 1.00 93.12 86 THR A N 1
ATOM 655 C CA . THR A 1 86 ? -17.207 9.001 19.295 1.00 93.12 86 THR A CA 1
ATOM 656 C C . THR A 1 86 ? -18.376 8.535 20.160 1.00 93.12 86 THR A C 1
ATOM 658 O O . THR A 1 86 ? -18.322 7.447 20.731 1.00 93.12 86 THR A O 1
ATOM 661 N N . GLU A 1 87 ? -19.453 9.319 20.227 1.00 91.94 87 GLU A N 1
ATOM 662 C CA . GLU A 1 87 ? -20.667 8.933 20.967 1.00 91.94 87 GLU A CA 1
ATOM 663 C C . GLU A 1 87 ? -21.294 7.626 20.445 1.00 91.94 87 GLU A C 1
ATOM 665 O O . GLU A 1 87 ? -21.881 6.870 21.212 1.00 91.94 87 GLU A O 1
ATOM 670 N N . GLU A 1 88 ? -21.118 7.330 19.155 1.00 91.88 88 GLU A N 1
ATOM 671 C CA . GLU A 1 88 ? -21.688 6.160 18.474 1.00 91.88 88 GLU A CA 1
ATOM 672 C C . GLU A 1 88 ? -20.743 4.942 18.459 1.00 91.88 88 GLU A C 1
ATOM 674 O O . GLU A 1 88 ? -21.134 3.855 18.037 1.00 91.88 88 GLU A O 1
ATOM 679 N N . GLY A 1 89 ? -19.492 5.096 18.913 1.00 95.12 89 GLY A N 1
ATOM 680 C CA . GLY A 1 89 ? -18.479 4.038 18.891 1.00 95.12 89 GLY A CA 1
ATOM 681 C C . GLY A 1 89 ? -17.126 4.508 18.367 1.00 95.12 89 GLY A C 1
ATOM 682 O O . GLY A 1 89 ? -16.725 5.652 18.580 1.00 95.12 89 GLY A O 1
ATOM 683 N N . TYR A 1 90 ? -16.406 3.633 17.671 1.00 96.00 90 TYR A N 1
ATOM 6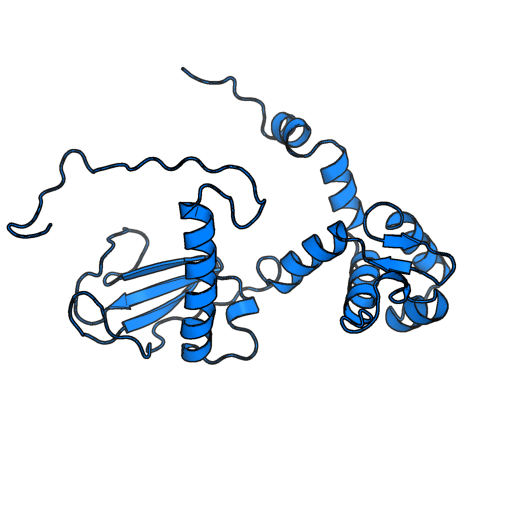84 C CA . TYR A 1 90 ? -15.010 3.842 17.289 1.00 96.00 90 TYR A CA 1
ATOM 685 C C . TYR A 1 90 ? -14.839 3.955 15.778 1.00 96.00 90 TYR A C 1
ATOM 687 O O . TYR A 1 90 ? -15.482 3.248 15.004 1.00 96.00 90 TYR A O 1
ATOM 695 N N . LYS A 1 91 ? -13.941 4.844 15.350 1.00 94.31 91 LYS A N 1
ATOM 696 C CA . LYS A 1 91 ? -13.625 5.080 13.938 1.00 94.31 91 LYS A CA 1
ATOM 697 C C . LYS A 1 91 ? -12.144 4.899 13.671 1.00 94.31 91 LYS A C 1
ATOM 699 O O . LYS A 1 91 ? -11.304 5.402 14.413 1.00 94.31 91 LYS A O 1
ATOM 704 N N . LEU A 1 92 ? -11.822 4.265 12.549 1.00 94.25 92 LEU A N 1
ATOM 705 C CA . LEU A 1 92 ? -10.450 4.196 12.056 1.00 94.25 92 LEU A CA 1
ATOM 706 C C . LEU A 1 92 ? -9.960 5.585 11.620 1.00 94.25 92 LEU A C 1
ATOM 708 O O . LEU A 1 92 ? -10.604 6.238 10.788 1.00 94.25 92 LEU A O 1
ATOM 712 N N . SER A 1 93 ? -8.804 6.020 12.122 1.00 92.00 93 SER A N 1
ATOM 713 C CA . SER A 1 93 ? -8.183 7.276 11.698 1.00 92.00 93 SER A CA 1
ATOM 714 C C . SER A 1 93 ? -7.600 7.172 10.279 1.00 92.00 93 SER A C 1
ATOM 716 O O . SER A 1 93 ? -7.324 6.086 9.764 1.00 92.00 93 SER A O 1
ATOM 718 N N . ASN A 1 94 ? -7.369 8.316 9.622 1.00 88.62 94 ASN A N 1
ATOM 719 C CA . ASN A 1 94 ? -6.677 8.329 8.325 1.00 88.62 94 ASN A CA 1
ATOM 720 C C . ASN A 1 94 ? -5.227 7.829 8.438 1.00 88.62 94 ASN A C 1
ATOM 722 O O . ASN A 1 94 ? -4.705 7.263 7.476 1.00 88.62 94 ASN A O 1
ATOM 726 N N . THR A 1 95 ? -4.597 8.019 9.602 1.00 89.75 95 THR A N 1
ATOM 727 C CA . THR A 1 95 ? -3.258 7.506 9.908 1.00 89.75 95 THR A CA 1
ATOM 728 C C . THR A 1 95 ? -3.269 5.982 9.909 1.00 89.75 95 THR A C 1
ATOM 730 O O . THR A 1 95 ? -2.521 5.373 9.149 1.00 89.75 95 THR A O 1
ATOM 733 N N . ALA A 1 96 ? -4.187 5.358 10.655 1.00 91.69 96 ALA A N 1
ATOM 734 C CA . ALA A 1 96 ? -4.339 3.903 10.658 1.00 91.69 96 ALA A CA 1
ATOM 735 C C . ALA A 1 96 ? -4.700 3.354 9.275 1.00 91.69 96 ALA A C 1
ATOM 737 O O . ALA A 1 96 ? -4.108 2.381 8.822 1.00 91.69 96 ALA A O 1
ATOM 738 N N . ALA A 1 97 ? -5.594 4.030 8.550 1.00 91.44 97 ALA A N 1
ATOM 739 C CA . ALA A 1 97 ? -5.938 3.672 7.178 1.00 91.44 97 ALA A CA 1
ATOM 740 C C . ALA A 1 97 ? -4.711 3.652 6.245 1.00 91.44 97 ALA A C 1
ATOM 742 O O . ALA A 1 97 ? -4.648 2.850 5.316 1.00 91.44 97 ALA A O 1
ATOM 743 N N . ARG A 1 98 ? -3.737 4.544 6.462 1.00 90.00 98 ARG A N 1
ATOM 744 C CA . ARG A 1 98 ? -2.500 4.595 5.677 1.00 90.00 98 ARG A CA 1
ATOM 745 C C . ARG A 1 98 ? -1.546 3.457 6.031 1.00 90.00 98 ARG A C 1
ATOM 747 O O . ARG A 1 98 ? -0.972 2.883 5.114 1.00 90.00 98 ARG A O 1
ATOM 754 N N . VAL A 1 99 ? -1.440 3.105 7.311 1.00 90.31 99 VAL A N 1
ATOM 755 C CA . VAL A 1 99 ? -0.687 1.924 7.759 1.00 90.31 99 VAL A CA 1
ATOM 756 C C . VAL A 1 99 ? -1.291 0.645 7.185 1.00 90.31 99 VAL A C 1
ATOM 758 O O . VAL A 1 99 ? -0.577 -0.137 6.571 1.00 90.31 99 VAL A O 1
ATOM 761 N N . LEU A 1 100 ? -2.606 0.452 7.311 1.00 92.81 100 LEU A N 1
ATOM 762 C CA . LEU A 1 100 ? -3.265 -0.751 6.803 1.00 92.81 100 LEU A CA 1
ATOM 763 C C . LEU A 1 100 ? -3.119 -0.899 5.288 1.00 92.81 100 LEU A C 1
ATOM 765 O O . LEU A 1 100 ? -2.886 -2.000 4.820 1.00 92.81 100 LEU A O 1
ATOM 769 N N . ARG A 1 101 ? -3.155 0.194 4.512 1.00 92.25 101 ARG A N 1
ATOM 770 C CA . ARG A 1 101 ? -2.847 0.128 3.072 1.00 92.25 101 ARG A CA 1
ATOM 771 C C . ARG A 1 101 ? -1.431 -0.370 2.781 1.00 92.25 101 ARG A C 1
ATOM 773 O O . ARG A 1 101 ? -1.254 -1.038 1.773 1.00 92.25 101 ARG A O 1
ATOM 780 N N . ALA A 1 102 ? -0.450 -0.056 3.627 1.00 89.50 102 ALA A N 1
ATOM 781 C CA . ALA A 1 102 ? 0.900 -0.603 3.490 1.00 89.50 102 ALA A CA 1
ATOM 782 C C . ALA A 1 102 ? 0.944 -2.098 3.846 1.00 89.50 102 ALA A C 1
ATOM 784 O O . ALA A 1 102 ? 1.619 -2.859 3.166 1.00 89.50 102 ALA A O 1
ATOM 785 N N . VAL A 1 103 ? 0.173 -2.533 4.850 1.00 90.31 103 VAL A N 1
ATOM 786 C CA . VAL A 1 103 ? 0.005 -3.962 5.168 1.00 90.31 103 VAL A CA 1
ATOM 787 C C . VAL A 1 103 ? -0.653 -4.700 3.996 1.00 90.31 103 VAL A C 1
ATOM 789 O O . VAL A 1 103 ? -0.104 -5.679 3.508 1.00 90.31 103 VAL A O 1
ATOM 792 N N . PHE A 1 104 ? -1.774 -4.190 3.479 1.00 92.38 104 PHE A N 1
ATOM 793 C CA . PHE A 1 104 ? -2.488 -4.776 2.338 1.00 92.38 104 PHE A CA 1
ATOM 794 C C . PHE A 1 104 ? -1.698 -4.739 1.037 1.00 92.38 104 PHE A C 1
ATOM 796 O O . PHE A 1 104 ? -1.989 -5.516 0.142 1.00 92.38 104 PHE A O 1
ATOM 803 N N . ALA A 1 105 ? -0.710 -3.851 0.907 1.00 92.00 105 ALA A N 1
ATOM 804 C CA . ALA A 1 105 ? 0.180 -3.858 -0.245 1.00 92.00 105 ALA A CA 1
ATOM 805 C C . ALA A 1 105 ? 1.000 -5.160 -0.328 1.00 92.00 105 ALA A C 1
ATOM 807 O O . ALA A 1 105 ? 1.484 -5.481 -1.409 1.00 92.00 105 ALA A O 1
ATOM 808 N N . GLY A 1 106 ? 1.142 -5.896 0.784 1.00 89.12 106 GLY A N 1
ATOM 809 C CA . GLY A 1 106 ? 1.837 -7.181 0.870 1.00 89.12 106 GLY A CA 1
ATOM 810 C C . GLY A 1 106 ? 3.355 -7.065 1.009 1.00 89.12 106 GLY A C 1
ATOM 811 O O . GLY A 1 106 ? 4.008 -8.043 1.352 1.00 89.12 106 GLY A O 1
ATOM 812 N N . THR A 1 107 ? 3.921 -5.864 0.851 1.00 84.44 107 THR A N 1
ATOM 813 C CA . THR A 1 107 ? 5.377 -5.613 0.826 1.00 84.44 107 THR A CA 1
ATOM 814 C C . THR A 1 107 ? 6.105 -5.957 2.129 1.00 84.44 107 THR A C 1
ATOM 816 O O . THR A 1 107 ? 7.327 -5.975 2.157 1.00 84.44 107 THR A O 1
ATOM 819 N N . LEU A 1 108 ? 5.376 -6.154 3.233 1.00 77.56 108 LEU A N 1
ATOM 820 C CA . LEU A 1 108 ? 5.936 -6.501 4.547 1.00 77.56 108 LEU A CA 1
ATOM 821 C C . LEU A 1 108 ? 5.752 -7.977 4.915 1.00 77.56 108 LEU A C 1
ATOM 823 O O . LEU A 1 108 ? 6.328 -8.432 5.901 1.00 77.56 108 LEU A O 1
ATOM 827 N N . THR A 1 109 ? 4.883 -8.693 4.204 1.00 76.88 109 THR A N 1
ATOM 828 C CA . THR A 1 109 ? 4.318 -9.968 4.671 1.00 76.88 109 THR A CA 1
ATOM 829 C C . THR A 1 109 ? 4.388 -11.074 3.636 1.00 76.88 109 THR A C 1
ATOM 831 O O . THR A 1 109 ? 4.235 -12.238 3.996 1.00 76.88 109 THR A O 1
ATOM 834 N N . GLU A 1 110 ? 4.575 -10.726 2.366 1.00 81.44 110 GLU A N 1
ATOM 835 C CA . GLU A 1 110 ? 4.564 -11.674 1.266 1.00 81.44 110 GLU A CA 1
ATOM 836 C C . GLU A 1 110 ? 5.930 -11.752 0.597 1.00 81.44 110 GLU A C 1
ATOM 838 O O . GLU A 1 110 ? 6.555 -10.735 0.315 1.00 81.44 110 GLU A O 1
ATOM 843 N N . ASP A 1 111 ? 6.345 -12.981 0.314 1.00 84.88 111 ASP A N 1
ATOM 844 C CA . ASP A 1 111 ? 7.487 -13.303 -0.529 1.00 84.88 111 ASP A CA 1
ATOM 845 C C . ASP A 1 111 ? 6.926 -14.017 -1.766 1.00 84.88 111 ASP A C 1
ATOM 847 O O . ASP A 1 111 ? 6.444 -15.155 -1.688 1.00 84.88 111 ASP A O 1
ATOM 851 N N . ARG A 1 112 ? 6.844 -13.291 -2.886 1.00 84.94 112 ARG A N 1
ATOM 852 C CA . ARG A 1 112 ? 6.309 -13.796 -4.155 1.00 84.94 112 ARG A CA 1
ATOM 853 C C . ARG A 1 112 ? 7.329 -13.557 -5.248 1.00 84.94 112 ARG A C 1
ATOM 855 O O . ARG A 1 112 ? 7.782 -12.438 -5.428 1.00 84.94 112 ARG A O 1
ATOM 862 N N . SER A 1 113 ? 7.582 -14.578 -6.055 1.00 91.19 113 SER A N 1
ATOM 863 C CA . SER A 1 113 ? 8.415 -14.448 -7.244 1.00 91.19 113 SER A CA 1
ATOM 864 C C . SER A 1 113 ? 7.969 -15.395 -8.353 1.00 91.19 113 SER A C 1
ATOM 866 O O . SER A 1 113 ? 7.347 -16.439 -8.122 1.00 91.19 113 SER A O 1
ATOM 868 N N . PHE A 1 114 ? 8.244 -15.007 -9.594 1.00 92.38 114 PHE A N 1
ATOM 869 C CA . PHE A 1 114 ? 8.130 -15.879 -10.756 1.00 92.38 114 PHE A CA 1
ATOM 870 C C . PHE A 1 114 ? 8.988 -15.355 -11.902 1.00 92.38 114 PHE A C 1
ATOM 872 O O . PHE A 1 114 ? 9.260 -14.165 -11.998 1.00 92.38 114 PHE A O 1
ATOM 879 N N . GLU A 1 115 ? 9.309 -16.232 -12.848 1.00 92.62 115 GLU A N 1
ATOM 880 C CA . GLU A 1 115 ? 10.107 -15.871 -14.018 1.00 92.62 115 GLU A CA 1
ATOM 881 C C . GLU A 1 115 ? 9.449 -16.323 -15.326 1.00 92.62 115 GLU A C 1
ATOM 883 O O . GLU A 1 115 ? 8.628 -17.251 -15.370 1.00 92.62 115 GLU A O 1
ATOM 888 N N . GLY A 1 116 ? 9.826 -15.666 -16.418 1.00 92.56 116 GLY A N 1
ATOM 889 C CA . GLY A 1 116 ? 9.603 -16.109 -17.787 1.00 92.56 116 GLY A CA 1
ATOM 890 C C . GLY A 1 116 ? 8.141 -16.137 -18.219 1.00 92.56 116 GLY A C 1
ATOM 891 O O . GLY A 1 116 ? 7.787 -16.903 -19.116 1.00 92.56 116 GLY A O 1
ATOM 892 N N . ARG A 1 117 ? 7.254 -15.351 -17.594 1.00 93.62 117 ARG A N 1
ATOM 893 C CA . ARG A 1 117 ? 5.832 -15.343 -17.967 1.00 93.62 117 ARG A CA 1
ATOM 894 C C . ARG A 1 117 ? 5.621 -14.534 -19.235 1.00 93.62 117 ARG A C 1
ATOM 896 O O . ARG A 1 117 ? 5.939 -13.352 -19.267 1.00 93.62 117 ARG A O 1
ATOM 903 N N . LEU A 1 118 ? 5.042 -15.153 -20.262 1.00 93.12 118 LEU A N 1
ATOM 904 C CA . LEU A 1 118 ? 4.736 -14.464 -21.515 1.00 93.12 118 LEU A CA 1
ATOM 905 C C . LEU A 1 118 ? 3.853 -13.238 -21.271 1.00 93.12 118 LEU A C 1
ATOM 907 O O . LEU A 1 118 ? 2.776 -13.326 -20.671 1.00 93.12 118 LEU A O 1
ATOM 911 N N . SER A 1 119 ? 4.330 -12.104 -21.767 1.00 90.56 119 SER A N 1
ATOM 912 C CA . SER A 1 119 ? 3.562 -10.879 -21.864 1.00 90.56 119 SER A CA 1
ATOM 913 C C . SER A 1 119 ? 2.647 -10.926 -23.082 1.00 90.56 119 SER A C 1
ATOM 915 O O . SER A 1 119 ? 2.934 -11.574 -24.085 1.00 90.56 119 SER A O 1
ATOM 917 N N . GLU A 1 120 ? 1.550 -10.189 -23.000 1.00 88.50 120 GLU A N 1
ATOM 918 C CA . GLU A 1 120 ? 0.721 -9.850 -24.159 1.00 88.50 120 GLU A CA 1
ATOM 919 C C . GLU A 1 120 ? 1.286 -8.681 -24.979 1.00 88.50 120 GLU A C 1
ATOM 921 O O . GLU A 1 120 ? 0.774 -8.377 -26.054 1.00 88.50 120 GLU A 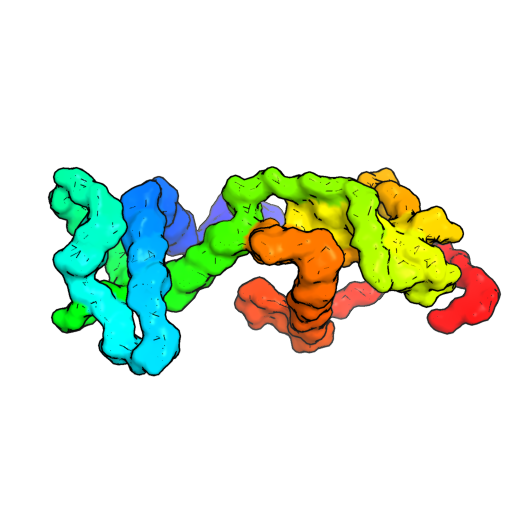O 1
ATOM 926 N N . PHE A 1 121 ? 2.293 -7.987 -24.443 1.00 90.06 121 PHE A N 1
ATOM 927 C CA . PHE A 1 121 ? 2.926 -6.848 -25.083 1.00 90.06 121 PHE A CA 1
ATOM 928 C C . PHE A 1 121 ? 4.144 -7.300 -25.890 1.00 90.06 121 PHE A C 1
ATOM 930 O O . PHE A 1 121 ? 4.867 -8.230 -25.523 1.00 90.06 121 PHE A O 1
ATOM 937 N N . GLU A 1 122 ? 4.391 -6.592 -26.984 1.00 94.62 122 GLU A N 1
ATOM 938 C CA . GLU A 1 122 ? 5.583 -6.756 -27.806 1.00 94.62 122 GLU A CA 1
ATOM 939 C C . GLU A 1 122 ? 6.636 -5.712 -27.431 1.00 94.62 122 GLU A C 1
ATOM 941 O O . GLU A 1 122 ? 6.340 -4.629 -26.916 1.00 94.62 122 GLU A O 1
ATOM 946 N N . CYS A 1 123 ? 7.895 -6.036 -27.700 1.00 95.38 123 CYS A N 1
ATOM 947 C CA . CYS A 1 123 ? 9.005 -5.132 -27.475 1.00 95.38 123 CYS A CA 1
ATOM 948 C C . CYS A 1 123 ? 8.868 -3.886 -28.356 1.00 95.38 123 CYS A C 1
ATOM 950 O O . CYS A 1 123 ? 8.966 -3.976 -29.578 1.00 95.38 123 CYS A O 1
ATOM 952 N N . TYR A 1 124 ? 8.767 -2.705 -27.744 1.00 93.75 124 TYR A N 1
ATOM 953 C CA . TYR A 1 124 ? 8.700 -1.439 -28.482 1.00 93.75 124 TYR A CA 1
ATOM 954 C C . TYR A 1 124 ? 9.973 -1.127 -29.292 1.00 93.75 124 TYR A C 1
ATOM 956 O O . TYR A 1 124 ? 9.949 -0.238 -30.139 1.00 93.75 124 TYR A O 1
ATOM 964 N N . ARG A 1 125 ? 11.088 -1.835 -29.039 1.00 93.69 125 ARG A N 1
ATOM 965 C CA . ARG A 1 125 ? 12.349 -1.667 -29.779 1.00 93.69 125 ARG A CA 1
ATOM 966 C C . ARG A 1 125 ? 12.442 -2.539 -31.032 1.00 93.69 125 ARG A C 1
ATOM 968 O O . ARG A 1 125 ? 12.976 -2.077 -32.031 1.00 93.69 125 ARG A O 1
ATOM 975 N N . CYS A 1 126 ? 11.996 -3.798 -30.977 1.00 96.44 126 CYS A N 1
ATOM 976 C CA . CYS A 1 126 ? 12.222 -4.769 -32.062 1.00 96.44 126 CYS A CA 1
ATOM 977 C C . CYS A 1 126 ? 11.006 -5.627 -32.452 1.00 96.44 126 CYS A C 1
ATOM 979 O O . CYS A 1 126 ? 11.135 -6.487 -33.319 1.00 96.44 126 CYS A O 1
ATOM 981 N N . GLY A 1 127 ? 9.849 -5.452 -31.808 1.00 96.06 127 GLY A N 1
ATOM 982 C CA . GLY A 1 127 ? 8.620 -6.204 -32.098 1.00 96.06 127 GLY A CA 1
ATOM 983 C C . GLY A 1 127 ? 8.611 -7.667 -31.635 1.00 96.06 127 GLY A C 1
ATOM 984 O O . GLY A 1 127 ? 7.634 -8.368 -31.858 1.00 96.06 127 GLY A O 1
ATOM 985 N N . SER A 1 128 ? 9.673 -8.162 -30.991 1.00 97.06 128 SER A N 1
ATOM 986 C CA . SER A 1 128 ? 9.695 -9.530 -30.445 1.00 97.06 128 SER A CA 1
ATOM 987 C C . SER A 1 128 ? 8.842 -9.662 -29.178 1.00 97.06 128 SER A C 1
ATOM 989 O O . SER A 1 128 ? 8.561 -8.671 -28.501 1.00 97.06 128 SER A O 1
ATOM 991 N N . SER A 1 129 ? 8.470 -10.893 -28.819 1.00 96.25 129 SER A N 1
ATOM 992 C CA . SER A 1 129 ? 7.694 -11.172 -27.607 1.00 96.25 129 SER A CA 1
ATOM 993 C C . SER A 1 129 ? 8.438 -10.758 -26.335 1.00 96.25 129 SER A C 1
ATOM 995 O O . SER A 1 129 ? 9.655 -10.962 -26.217 1.00 96.25 129 SER A O 1
ATOM 997 N N . LEU A 1 130 ? 7.688 -10.225 -25.368 1.00 95.06 130 LEU A N 1
ATOM 998 C CA . LEU A 1 130 ? 8.185 -9.952 -24.025 1.00 95.06 130 LEU A CA 1
ATOM 999 C C . LEU A 1 130 ? 7.850 -11.104 -23.070 1.00 95.06 130 LEU A C 1
ATOM 1001 O O . LEU A 1 130 ? 6.799 -11.740 -23.162 1.00 95.06 130 LEU A O 1
ATOM 1005 N N . ILE A 1 131 ? 8.740 -11.330 -22.116 1.00 94.75 131 ILE A N 1
ATOM 1006 C CA . ILE A 1 131 ? 8.493 -12.106 -20.905 1.00 94.75 131 ILE A CA 1
ATOM 1007 C C . ILE A 1 131 ? 8.580 -11.183 -19.698 1.00 94.75 131 ILE A C 1
ATOM 1009 O O . ILE A 1 131 ? 9.202 -10.123 -19.757 1.00 94.75 131 ILE A O 1
ATOM 1013 N N . VAL A 1 132 ? 7.929 -11.581 -18.615 1.00 94.12 132 VAL A N 1
ATOM 1014 C CA . VAL A 1 132 ? 7.903 -10.840 -17.365 1.00 94.12 132 VAL A CA 1
ATOM 1015 C C . VAL A 1 132 ? 8.337 -11.731 -16.228 1.00 94.12 132 VAL A C 1
ATOM 1017 O O . VAL A 1 132 ? 7.863 -12.864 -16.090 1.00 94.12 132 VAL A O 1
ATOM 1020 N N . ASP A 1 133 ? 9.212 -11.155 -15.422 1.00 92.81 133 ASP A N 1
ATOM 1021 C CA . ASP A 1 133 ? 9.639 -11.677 -14.143 1.00 92.81 133 ASP A CA 1
ATOM 1022 C C . ASP A 1 133 ? 9.070 -10.785 -13.036 1.00 92.81 133 ASP A C 1
ATOM 1024 O O . ASP A 1 133 ? 8.767 -9.600 -13.241 1.00 92.81 133 ASP A O 1
ATOM 1028 N N . TYR A 1 134 ? 8.895 -11.385 -11.870 1.00 93.19 134 TYR A N 1
ATOM 1029 C CA . TYR A 1 134 ? 8.541 -10.710 -10.638 1.00 93.19 134 TYR A CA 1
ATOM 1030 C C . TYR A 1 134 ? 9.481 -11.200 -9.540 1.00 93.19 134 TYR A C 1
ATOM 1032 O O . TYR A 1 134 ? 9.606 -12.415 -9.357 1.00 93.19 134 TYR A O 1
ATOM 1040 N N . THR A 1 135 ? 10.163 -10.275 -8.872 1.00 92.00 135 THR A N 1
ATOM 1041 C CA . THR A 1 135 ? 11.216 -10.572 -7.891 1.00 92.00 135 THR A CA 1
ATOM 1042 C C . THR A 1 135 ? 10.660 -10.601 -6.469 1.00 92.00 135 THR A C 1
ATOM 1044 O O . THR A 1 135 ? 9.619 -10.010 -6.178 1.00 92.00 135 THR A O 1
ATOM 1047 N N . ASP A 1 136 ? 11.386 -11.267 -5.576 1.00 89.19 136 ASP A N 1
ATOM 1048 C CA . ASP A 1 136 ? 11.165 -11.239 -4.125 1.00 89.19 136 ASP A CA 1
ATOM 1049 C C . ASP A 1 136 ? 11.413 -9.847 -3.505 1.00 89.19 136 ASP A C 1
ATOM 1051 O O . ASP A 1 136 ? 10.958 -9.564 -2.398 1.00 89.19 136 ASP A O 1
ATOM 1055 N N . GLU A 1 137 ? 12.035 -8.927 -4.248 1.00 90.00 137 GLU A N 1
ATOM 1056 C CA . GLU A 1 137 ? 12.163 -7.509 -3.887 1.00 90.00 137 GLU A CA 1
ATOM 1057 C C . GLU A 1 137 ? 10.921 -6.664 -4.247 1.00 90.00 137 GLU A C 1
ATOM 1059 O O . GLU A 1 137 ? 10.895 -5.454 -4.019 1.00 90.00 137 GLU A O 1
ATOM 1064 N N . ASN A 1 138 ? 9.832 -7.299 -4.702 1.00 92.44 138 ASN A N 1
ATOM 1065 C CA . ASN A 1 138 ? 8.578 -6.667 -5.135 1.00 92.44 138 ASN A CA 1
ATOM 1066 C C . ASN A 1 138 ? 8.716 -5.839 -6.418 1.00 92.44 138 ASN A C 1
ATOM 1068 O O . ASN A 1 138 ? 8.088 -4.785 -6.558 1.00 92.44 138 ASN A O 1
ATOM 1072 N N . GLU A 1 139 ? 9.516 -6.305 -7.369 1.00 92.31 139 GLU A N 1
ATOM 1073 C CA . GLU A 1 139 ? 9.745 -5.607 -8.630 1.00 92.31 139 GLU A CA 1
ATOM 1074 C C . GLU A 1 139 ? 9.173 -6.405 -9.794 1.00 92.31 139 GLU A C 1
ATOM 1076 O O . GLU A 1 139 ? 9.189 -7.635 -9.806 1.00 92.31 139 GLU A O 1
ATOM 1081 N N . THR A 1 140 ? 8.692 -5.706 -10.819 1.00 93.69 140 THR A N 1
ATOM 1082 C CA . THR A 1 140 ? 8.363 -6.321 -12.104 1.00 93.69 140 THR A CA 1
ATOM 1083 C C . THR A 1 140 ? 9.411 -5.963 -13.146 1.00 93.69 140 THR A C 1
ATOM 1085 O O . THR A 1 140 ? 9.735 -4.791 -13.348 1.00 93.69 140 THR A O 1
ATOM 1088 N N . ILE A 1 141 ? 9.916 -6.981 -13.841 1.00 93.44 141 ILE A N 1
ATOM 1089 C CA . ILE A 1 141 ? 10.923 -6.836 -14.891 1.00 93.44 141 ILE A CA 1
ATOM 1090 C C . ILE A 1 141 ? 10.331 -7.348 -16.193 1.00 93.44 141 ILE A C 1
ATOM 1092 O O . ILE A 1 141 ? 9.915 -8.500 -16.286 1.00 93.44 141 ILE A O 1
ATOM 1096 N N . GLN A 1 142 ? 10.313 -6.507 -17.223 1.00 93.56 142 GLN A N 1
ATOM 1097 C CA . GLN A 1 142 ? 9.928 -6.915 -18.571 1.00 93.56 142 GLN A CA 1
ATOM 1098 C C . GLN A 1 142 ? 11.176 -7.108 -19.420 1.00 93.56 142 GLN A C 1
ATOM 1100 O O . GLN A 1 142 ? 11.981 -6.185 -19.564 1.00 93.56 142 GLN A O 1
ATOM 1105 N N . ARG A 1 143 ? 11.318 -8.288 -20.028 1.00 95.06 143 ARG A N 1
ATOM 1106 C CA . ARG A 1 143 ? 12.452 -8.637 -20.885 1.00 95.06 143 ARG A CA 1
ATOM 1107 C C . ARG A 1 143 ? 12.012 -9.045 -22.278 1.00 95.06 143 ARG A C 1
ATOM 1109 O O . ARG A 1 143 ? 11.062 -9.796 -22.465 1.00 95.06 143 ARG A O 1
ATOM 1116 N N . CYS A 1 144 ? 12.741 -8.563 -23.267 1.00 96.25 144 CYS A N 1
ATOM 1117 C CA . CYS A 1 144 ? 12.636 -8.962 -24.652 1.00 96.25 144 CYS A CA 1
ATOM 1118 C C . CYS A 1 144 ? 13.365 -10.280 -24.894 1.00 96.25 144 CYS A C 1
ATOM 1120 O O . CYS A 1 144 ? 14.483 -10.482 -24.433 1.00 96.25 144 CYS A O 1
ATOM 1122 N N . THR A 1 145 ? 12.740 -11.153 -25.677 1.00 96.00 145 THR A N 1
ATOM 1123 C CA . THR A 1 145 ? 13.318 -12.443 -26.084 1.00 96.00 145 THR A CA 1
ATOM 1124 C C . THR A 1 145 ? 14.196 -12.358 -27.339 1.00 96.00 145 THR A C 1
ATOM 1126 O O . THR A 1 145 ? 14.868 -13.330 -27.672 1.00 96.00 145 THR A O 1
ATOM 1129 N N . GLY A 1 146 ? 14.200 -11.218 -28.043 1.00 95.19 146 GLY A N 1
ATOM 1130 C CA . GLY A 1 146 ? 14.840 -11.065 -29.358 1.00 95.19 146 GLY A CA 1
ATOM 1131 C C . GLY A 1 146 ? 15.877 -9.944 -29.485 1.00 95.19 146 GLY A C 1
ATOM 1132 O O . GLY A 1 146 ? 16.475 -9.803 -30.549 1.00 95.19 146 GLY A O 1
ATOM 1133 N N . CYS A 1 147 ? 16.103 -9.123 -28.456 1.00 95.19 147 CYS A N 1
ATOM 1134 C CA . CYS A 1 147 ? 17.142 -8.084 -28.471 1.00 95.19 147 CYS A CA 1
ATOM 1135 C C . CYS A 1 147 ? 17.754 -7.872 -27.079 1.00 95.19 147 CYS A C 1
ATOM 1137 O O . CYS A 1 147 ? 17.258 -8.418 -26.099 1.00 95.19 147 CYS A O 1
ATOM 1139 N N . GLY A 1 148 ? 18.806 -7.049 -26.992 1.00 91.19 148 GLY A N 1
ATOM 1140 C CA . GLY A 1 148 ? 19.520 -6.757 -25.739 1.00 91.19 148 GLY A CA 1
ATOM 1141 C C . GLY A 1 148 ? 18.720 -5.991 -24.676 1.00 91.19 148 GLY A C 1
ATOM 1142 O O . GLY A 1 148 ? 19.156 -5.932 -23.535 1.00 91.19 148 GLY A O 1
ATOM 1143 N N . GLY A 1 149 ? 17.526 -5.477 -25.000 1.00 92.44 149 GLY A N 1
ATOM 1144 C CA . GLY A 1 149 ? 16.733 -4.650 -24.080 1.00 92.44 149 GLY A CA 1
ATOM 1145 C C . GLY A 1 149 ? 17.100 -3.171 -24.159 1.00 92.44 149 GLY A C 1
ATOM 1146 O O . GLY A 1 149 ? 17.996 -2.802 -24.901 1.00 92.44 149 GLY A O 1
ATOM 1147 N N . ALA A 1 150 ? 16.358 -2.301 -23.484 1.00 90.19 150 ALA A N 1
ATOM 1148 C CA . ALA A 1 150 ? 16.642 -0.869 -23.367 1.00 90.19 150 ALA A CA 1
ATOM 1149 C C . ALA A 1 150 ? 17.648 -0.532 -22.255 1.00 90.19 150 ALA A C 1
ATOM 1151 O O . ALA A 1 150 ? 18.236 0.546 -22.290 1.00 90.19 150 ALA A O 1
ATOM 1152 N N . TYR A 1 151 ? 17.826 -1.439 -21.294 1.00 86.00 151 TYR A N 1
ATOM 1153 C CA . TYR A 1 151 ? 18.657 -1.247 -20.112 1.00 86.00 151 TYR A CA 1
ATOM 1154 C C . TYR A 1 151 ? 19.644 -2.406 -19.975 1.00 86.00 151 TYR A C 1
ATOM 1156 O O . TYR A 1 151 ? 19.271 -3.565 -20.166 1.00 86.00 151 TYR A O 1
ATOM 1164 N N . GLU A 1 152 ? 20.888 -2.083 -19.627 1.00 83.50 152 GLU A N 1
ATOM 1165 C CA . GLU A 1 152 ? 21.927 -3.055 -19.291 1.00 83.50 152 GLU A CA 1
ATOM 1166 C C . GLU A 1 152 ? 22.380 -2.809 -17.852 1.00 83.50 152 GLU A C 1
ATOM 1168 O O . GLU A 1 152 ? 23.012 -1.796 -17.551 1.00 83.50 152 GLU A O 1
ATOM 1173 N N . TRP A 1 153 ? 22.041 -3.745 -16.968 1.00 82.00 153 TRP A N 1
ATOM 1174 C CA . TRP A 1 153 ? 22.444 -3.739 -15.566 1.00 82.00 153 TRP A CA 1
ATOM 1175 C C . TRP A 1 153 ? 23.056 -5.099 -15.220 1.00 82.00 153 TRP A C 1
ATOM 1177 O O . TRP A 1 153 ? 22.403 -6.113 -15.475 1.00 82.00 153 TRP A O 1
ATOM 1187 N N . PRO A 1 154 ? 24.299 -5.152 -14.698 1.00 81.06 154 PRO A N 1
ATOM 1188 C CA . PRO A 1 154 ? 25.012 -6.408 -14.441 1.00 81.06 154 PRO A CA 1
ATOM 1189 C C . PRO A 1 154 ? 24.256 -7.417 -13.569 1.00 81.06 154 PRO A C 1
ATOM 1191 O O . PRO A 1 154 ? 24.447 -8.622 -13.717 1.00 81.06 154 PRO A O 1
ATOM 1194 N N . GLU A 1 155 ? 23.424 -6.927 -12.656 1.00 84.25 155 GLU A N 1
ATOM 1195 C CA . GLU A 1 155 ? 22.616 -7.714 -11.728 1.00 84.25 155 GLU A CA 1
ATOM 1196 C C . GLU A 1 155 ? 21.379 -8.365 -12.372 1.00 84.25 155 GLU A C 1
ATOM 1198 O O . GLU A 1 155 ? 20.817 -9.293 -11.792 1.00 84.25 155 GLU A O 1
ATOM 1203 N N . TYR A 1 156 ? 20.977 -7.945 -13.578 1.00 82.88 156 TYR A N 1
ATOM 1204 C CA . TYR A 1 156 ? 19.749 -8.406 -14.224 1.00 82.88 156 TYR A CA 1
ATOM 1205 C C . TYR A 1 156 ? 19.989 -9.134 -15.558 1.00 82.88 156 TYR A C 1
ATOM 1207 O O . TYR A 1 156 ? 20.960 -8.859 -16.267 1.00 82.88 156 TYR A O 1
ATOM 1215 N N . PRO A 1 157 ? 19.086 -10.053 -15.965 1.00 85.62 157 PRO A N 1
ATOM 1216 C CA . PRO A 1 157 ? 19.207 -10.727 -17.252 1.00 85.62 157 PRO A CA 1
ATOM 1217 C C . PRO A 1 157 ? 19.079 -9.755 -18.434 1.00 85.62 157 PRO A C 1
ATOM 1219 O O . PRO A 1 157 ? 18.347 -8.763 -18.380 1.00 85.62 157 PRO A O 1
ATOM 1222 N N . SER A 1 158 ? 19.730 -10.096 -19.549 1.00 90.56 158 SER A N 1
ATOM 1223 C CA . SER A 1 158 ? 19.643 -9.320 -20.787 1.00 90.56 158 SER A CA 1
ATOM 1224 C C . SER A 1 158 ? 18.216 -9.255 -21.339 1.00 90.56 158 SER A C 1
ATOM 1226 O O . SER A 1 158 ? 17.342 -10.070 -21.018 1.00 90.56 158 SER A O 1
ATOM 1228 N N . GLY A 1 159 ? 17.974 -8.264 -22.197 1.00 93.75 159 GLY A N 1
ATOM 1229 C CA . GLY A 1 159 ? 16.666 -8.053 -22.802 1.00 93.75 159 GLY A CA 1
ATOM 1230 C C . GLY A 1 159 ? 15.777 -7.093 -22.021 1.00 93.75 159 GLY A C 1
ATOM 1231 O O . GLY A 1 159 ? 14.677 -6.817 -22.487 1.00 93.75 159 GLY A O 1
ATOM 1232 N N . MET A 1 160 ? 16.205 -6.545 -20.881 1.00 94.44 160 MET A N 1
ATOM 1233 C CA . MET A 1 160 ? 15.359 -5.680 -20.053 1.00 94.44 160 MET A CA 1
ATOM 1234 C C . MET A 1 160 ? 14.868 -4.440 -20.804 1.00 94.44 160 MET A C 1
ATOM 1236 O O . MET A 1 160 ? 15.657 -3.621 -21.258 1.00 94.44 160 MET A O 1
ATOM 1240 N N . VAL A 1 161 ? 13.551 -4.272 -20.907 1.00 93.75 161 VAL A N 1
ATOM 1241 C CA . VAL A 1 161 ? 12.902 -3.110 -21.539 1.00 93.75 161 VAL A CA 1
ATOM 1242 C C . VAL A 1 161 ? 12.115 -2.247 -20.561 1.00 93.75 161 VAL A C 1
ATOM 1244 O O . VAL A 1 161 ? 11.770 -1.122 -20.906 1.00 93.75 161 VAL A O 1
ATOM 1247 N N . ALA A 1 162 ? 11.814 -2.761 -19.370 1.00 91.12 162 ALA A N 1
ATOM 1248 C CA . ALA A 1 162 ? 11.208 -2.005 -18.285 1.00 91.12 162 ALA A CA 1
ATOM 1249 C C . ALA A 1 162 ? 11.481 -2.696 -16.945 1.00 91.12 162 ALA A C 1
ATOM 1251 O O . ALA A 1 162 ? 11.512 -3.926 -16.875 1.00 91.12 162 ALA A O 1
ATOM 1252 N N . HIS A 1 163 ? 11.616 -1.887 -15.902 1.00 91.31 163 HIS A N 1
ATOM 1253 C CA . HIS A 1 163 ? 11.712 -2.287 -14.501 1.00 91.31 163 HIS A CA 1
ATOM 1254 C C . HIS A 1 163 ? 10.912 -1.283 -13.666 1.00 91.31 163 HIS A C 1
ATOM 1256 O O . HIS A 1 163 ? 10.877 -0.093 -14.002 1.00 91.31 163 HIS A O 1
ATOM 1262 N N . ALA A 1 164 ? 10.205 -1.767 -12.647 1.00 92.19 164 ALA A N 1
ATOM 1263 C CA . ALA A 1 164 ? 9.505 -0.923 -11.688 1.00 92.19 164 ALA A CA 1
ATOM 1264 C C . ALA A 1 164 ? 9.159 -1.687 -10.406 1.00 92.19 164 ALA A C 1
ATOM 1266 O O . ALA A 1 164 ? 8.771 -2.856 -10.469 1.00 92.19 164 ALA A O 1
ATOM 1267 N N . ASP A 1 165 ? 9.146 -0.972 -9.281 1.00 92.88 165 ASP A N 1
ATOM 1268 C CA . ASP A 1 165 ? 8.495 -1.437 -8.056 1.00 92.88 165 ASP A CA 1
ATOM 1269 C C . ASP A 1 165 ? 7.021 -1.738 -8.338 1.00 92.88 165 ASP A C 1
ATOM 1271 O O . ASP A 1 165 ? 6.311 -0.950 -8.976 1.00 92.88 165 ASP A O 1
ATOM 1275 N N . LEU A 1 166 ? 6.529 -2.858 -7.827 1.00 93.75 166 LEU A N 1
ATOM 1276 C CA . LE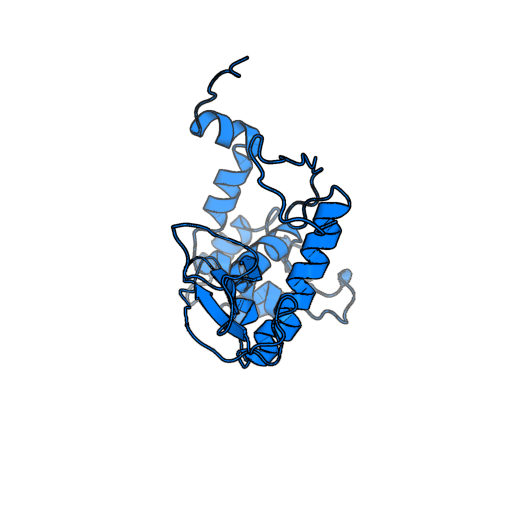U A 1 166 ? 5.134 -3.241 -7.920 1.00 93.75 166 LEU A CA 1
ATOM 1277 C C . LEU A 1 166 ? 4.753 -4.084 -6.692 1.00 93.75 166 LEU A C 1
ATOM 1279 O O . LEU A 1 166 ? 5.148 -5.243 -6.611 1.00 93.75 166 LEU A O 1
ATOM 1283 N N . PRO A 1 167 ? 3.951 -3.555 -5.749 1.00 93.62 167 PRO A N 1
ATOM 1284 C CA . PRO A 1 167 ? 3.584 -4.289 -4.538 1.00 93.62 167 PRO A CA 1
ATOM 1285 C C . PRO A 1 167 ? 2.896 -5.643 -4.809 1.00 93.62 167 PRO A C 1
ATOM 1287 O O . PRO A 1 167 ? 2.127 -5.721 -5.773 1.00 93.62 167 PRO A O 1
ATOM 1290 N N . PRO A 1 168 ? 3.062 -6.666 -3.945 1.00 92.88 168 PRO A N 1
ATOM 1291 C CA . PRO A 1 168 ? 2.465 -7.998 -4.115 1.00 92.88 168 PRO A CA 1
ATOM 1292 C C . PRO A 1 168 ? 0.948 -8.017 -4.293 1.00 92.88 168 PRO A C 1
ATOM 1294 O O . PRO A 1 168 ? 0.422 -8.847 -5.034 1.00 92.88 168 PRO A O 1
ATOM 1297 N N . ALA A 1 169 ? 0.234 -7.039 -3.729 1.00 92.81 169 ALA A N 1
ATOM 1298 C CA . ALA A 1 169 ? -1.197 -6.834 -3.981 1.00 92.81 169 ALA A CA 1
ATOM 1299 C C . ALA A 1 169 ? -1.545 -6.681 -5.477 1.00 92.81 169 ALA A C 1
ATOM 1301 O O . ALA A 1 169 ? -2.693 -6.835 -5.897 1.00 92.81 169 ALA A O 1
ATOM 1302 N N . ALA A 1 170 ? -0.566 -6.359 -6.326 1.00 91.69 170 ALA A N 1
ATOM 1303 C CA . ALA A 1 170 ? -0.749 -6.325 -7.766 1.00 91.69 170 ALA A CA 1
ATOM 1304 C C . ALA A 1 170 ? -0.932 -7.716 -8.398 1.00 91.69 170 ALA A C 1
ATOM 1306 O O . ALA A 1 170 ? -1.451 -7.777 -9.517 1.00 91.69 170 ALA A O 1
ATOM 1307 N N . LEU A 1 171 ? -0.523 -8.783 -7.704 1.00 91.00 171 LEU A N 1
ATOM 1308 C CA . LEU A 1 171 ? -0.611 -10.187 -8.117 1.00 91.00 171 LEU A CA 1
ATOM 1309 C C . LEU A 1 171 ? -1.855 -10.887 -7.550 1.00 91.00 171 LEU A C 1
ATOM 1311 O O . LEU A 1 171 ? -2.222 -11.955 -8.036 1.00 91.00 171 LEU A O 1
ATOM 1315 N N . GLU A 1 172 ? -2.485 -10.322 -6.519 1.00 90.12 172 GLU A N 1
ATOM 1316 C CA . GLU A 1 172 ? -3.648 -10.916 -5.858 1.00 90.12 172 GLU A CA 1
ATOM 1317 C C . GLU A 1 172 ? -4.819 -11.090 -6.837 1.00 90.12 172 GLU A C 1
ATOM 1319 O O . GLU A 1 172 ? -5.199 -10.151 -7.544 1.00 90.12 172 GLU A O 1
ATOM 1324 N N . ASP A 1 173 ? -5.336 -12.322 -6.904 1.00 89.69 173 ASP A N 1
ATOM 1325 C CA . ASP A 1 173 ? -6.428 -12.760 -7.781 1.00 89.69 173 ASP A CA 1
ATOM 1326 C C . ASP A 1 173 ? -6.276 -12.363 -9.259 1.00 89.69 173 ASP A C 1
ATOM 1328 O O . ASP A 1 173 ? -7.254 -12.058 -9.946 1.00 89.69 173 ASP A O 1
ATOM 1332 N N . ARG A 1 174 ? -5.037 -12.351 -9.772 1.00 89.88 174 ARG A N 1
ATOM 1333 C CA . ARG A 1 174 ? -4.736 -11.948 -11.153 1.00 89.88 174 ARG A CA 1
ATOM 1334 C C . ARG A 1 174 ? -3.835 -12.934 -11.869 1.00 89.88 174 ARG A C 1
ATOM 1336 O O . ARG A 1 174 ? -2.857 -13.446 -11.329 1.00 89.88 174 ARG A O 1
ATOM 1343 N N . THR A 1 175 ? -4.115 -13.119 -13.153 1.00 85.88 175 THR A N 1
ATOM 1344 C CA . THR A 1 175 ? -3.148 -13.714 -14.079 1.00 85.88 175 THR A CA 1
ATOM 1345 C C . THR A 1 175 ? -1.939 -12.785 -14.273 1.00 85.88 175 THR A C 1
ATOM 1347 O O . THR A 1 175 ? -2.065 -11.567 -14.105 1.00 85.88 175 THR A O 1
ATOM 1350 N N . PRO A 1 176 ? -0.766 -13.298 -14.693 1.00 80.50 176 PRO A N 1
ATOM 1351 C CA . PRO A 1 176 ? 0.388 -12.454 -15.012 1.00 80.50 176 PRO A CA 1
ATOM 1352 C C . PRO A 1 176 ? 0.078 -11.340 -16.024 1.00 80.50 176 PRO A C 1
ATOM 1354 O O . PRO A 1 176 ? 0.603 -10.236 -15.905 1.00 80.50 176 PRO A O 1
ATOM 1357 N N . GLN A 1 177 ? -0.805 -11.593 -16.993 1.00 82.81 177 GLN A N 1
ATOM 1358 C CA . GLN A 1 177 ? -1.220 -10.604 -17.991 1.00 82.81 177 GLN A CA 1
ATOM 1359 C C . GLN A 1 177 ? -2.094 -9.504 -17.372 1.00 82.81 177 GLN A C 1
ATOM 1361 O O . GLN A 1 177 ? -1.862 -8.315 -17.585 1.00 82.81 177 GLN A O 1
ATOM 1366 N N . GLU A 1 178 ? -3.075 -9.868 -16.542 1.00 90.19 178 GLU A N 1
ATOM 1367 C CA . GLU A 1 178 ? -3.889 -8.883 -15.819 1.00 90.19 178 GLU A CA 1
ATOM 1368 C C . GLU A 1 178 ? -3.052 -8.044 -14.854 1.00 90.19 178 GLU A C 1
ATOM 1370 O O . GLU A 1 178 ? -3.232 -6.822 -14.800 1.00 90.19 178 GLU A O 1
ATOM 1375 N N . MET A 1 179 ? -2.110 -8.681 -14.152 1.00 91.06 179 MET A N 1
ATOM 1376 C CA . MET A 1 179 ? -1.114 -7.997 -13.334 1.00 91.06 179 MET A CA 1
ATOM 1377 C C . MET A 1 179 ? -0.339 -6.986 -14.179 1.00 91.06 179 MET A C 1
ATOM 1379 O O . MET A 1 179 ? -0.303 -5.819 -13.805 1.00 91.06 179 MET A O 1
ATOM 1383 N N . GLN A 1 180 ? 0.194 -7.362 -15.347 1.00 89.19 180 GLN A N 1
ATOM 1384 C CA . GLN A 1 180 ? 0.928 -6.426 -16.205 1.00 89.19 180 GLN A CA 1
ATOM 1385 C C . GLN A 1 180 ? 0.057 -5.248 -16.646 1.00 89.19 180 GLN A C 1
ATOM 1387 O O . GLN A 1 180 ? 0.487 -4.102 -16.545 1.00 89.19 180 GLN A O 1
ATOM 1392 N N . ARG A 1 181 ? -1.181 -5.477 -17.106 1.00 89.44 181 ARG A N 1
ATOM 1393 C CA . ARG A 1 181 ? -2.077 -4.381 -17.525 1.00 89.44 181 ARG A CA 1
ATOM 1394 C C . ARG A 1 181 ? -2.338 -3.398 -16.385 1.00 89.44 181 ARG A C 1
ATOM 1396 O O . ARG A 1 181 ? -2.178 -2.191 -16.566 1.00 89.44 181 ARG A O 1
ATOM 1403 N N . LYS A 1 182 ? -2.761 -3.904 -15.223 1.00 92.31 182 LYS A N 1
ATOM 1404 C CA . LYS A 1 182 ? -3.146 -3.076 -14.067 1.00 92.31 182 LYS A CA 1
ATOM 1405 C C . LYS A 1 182 ? -1.929 -2.468 -13.370 1.00 92.31 182 LYS A C 1
ATOM 1407 O O . LYS A 1 182 ? -1.966 -1.292 -13.013 1.00 92.31 182 LYS A O 1
ATOM 1412 N N . GLY A 1 183 ? -0.851 -3.235 -13.251 1.00 92.19 183 GLY A N 1
ATOM 1413 C CA . GLY A 1 183 ? 0.453 -2.801 -12.765 1.00 92.19 183 GLY A CA 1
ATOM 1414 C C . GLY A 1 183 ? 1.005 -1.671 -13.622 1.00 92.19 183 GLY A C 1
ATOM 1415 O O . GLY A 1 183 ? 1.304 -0.609 -13.092 1.00 92.19 183 GLY A O 1
ATOM 1416 N N . ASN A 1 184 ? 0.988 -1.804 -14.951 1.00 90.25 184 ASN A N 1
ATOM 1417 C CA . ASN A 1 184 ? 1.393 -0.726 -15.855 1.00 90.25 184 ASN A CA 1
ATOM 1418 C C . ASN A 1 184 ? 0.558 0.551 -15.661 1.00 90.25 184 ASN A C 1
ATOM 1420 O O . ASN A 1 184 ? 1.098 1.652 -15.748 1.00 90.25 184 ASN A O 1
ATOM 1424 N N . THR A 1 185 ? -0.751 0.449 -15.399 1.00 92.69 185 THR A N 1
ATOM 1425 C CA . THR A 1 185 ? -1.570 1.625 -15.050 1.00 92.69 185 THR A CA 1
ATOM 1426 C C . THR A 1 185 ? -1.101 2.270 -13.745 1.00 92.69 185 THR A C 1
ATOM 1428 O O . THR A 1 185 ? -0.940 3.489 -13.696 1.00 92.69 185 THR A O 1
ATOM 1431 N N . TRP A 1 186 ? -0.856 1.474 -12.701 1.00 93.69 186 TRP A N 1
ATOM 1432 C CA . TRP A 1 186 ? -0.359 1.969 -11.415 1.00 93.69 186 TRP A CA 1
ATOM 1433 C C . TRP A 1 186 ? 1.018 2.637 -11.553 1.00 93.69 186 TRP A C 1
ATOM 1435 O O . TRP A 1 186 ? 1.173 3.792 -11.156 1.00 93.69 186 TRP A O 1
ATOM 1445 N N . ILE A 1 187 ? 1.968 1.964 -12.212 1.00 94.06 187 ILE A N 1
ATOM 1446 C CA . ILE A 1 187 ? 3.333 2.447 -12.471 1.00 94.06 187 ILE A CA 1
ATOM 1447 C C . ILE A 1 187 ? 3.288 3.765 -13.249 1.00 94.06 187 ILE A C 1
ATOM 1449 O O . ILE A 1 187 ? 3.939 4.733 -12.865 1.00 94.06 187 ILE A O 1
ATOM 1453 N N . ARG A 1 188 ? 2.475 3.854 -14.311 1.00 93.50 188 ARG A N 1
ATOM 1454 C CA . ARG A 1 188 ? 2.345 5.090 -15.101 1.00 93.50 188 ARG A CA 1
ATOM 1455 C C . ARG A 1 188 ? 1.778 6.240 -14.280 1.00 93.50 188 ARG A C 1
ATOM 1457 O O . ARG A 1 188 ? 2.320 7.336 -14.342 1.00 93.50 188 ARG A O 1
ATOM 1464 N N . ASN A 1 189 ? 0.732 6.015 -13.488 1.00 95.12 189 ASN A N 1
ATOM 1465 C CA . ASN A 1 189 ? 0.159 7.068 -12.640 1.00 95.12 189 ASN A CA 1
ATOM 1466 C C . ASN A 1 189 ? 1.171 7.565 -11.595 1.00 95.12 189 ASN A C 1
ATOM 1468 O O . ASN A 1 189 ? 1.290 8.767 -11.340 1.00 95.12 189 ASN A O 1
ATOM 1472 N N . ARG A 1 190 ? 1.940 6.634 -11.028 1.00 94.56 190 ARG A N 1
ATOM 1473 C CA . ARG A 1 190 ? 3.032 6.914 -10.100 1.00 94.56 190 ARG A CA 1
ATOM 1474 C C . ARG A 1 190 ? 4.136 7.744 -10.762 1.00 94.56 190 ARG A C 1
ATOM 1476 O O . ARG A 1 190 ? 4.496 8.796 -10.237 1.00 94.56 190 ARG A O 1
ATOM 1483 N N . LEU A 1 191 ? 4.581 7.343 -11.953 1.00 93.00 191 LEU A N 1
ATOM 1484 C CA . LEU A 1 191 ? 5.557 8.076 -12.760 1.00 93.00 191 LEU A CA 1
ATOM 1485 C C . LEU A 1 191 ? 5.061 9.476 -13.134 1.00 93.00 191 LEU A C 1
ATOM 1487 O O . LEU A 1 191 ? 5.807 10.439 -13.008 1.00 93.00 191 LEU A O 1
ATOM 1491 N N . MET A 1 192 ? 3.793 9.628 -13.519 1.00 94.56 192 MET A N 1
ATOM 1492 C CA . MET A 1 192 ? 3.223 10.949 -13.793 1.00 94.56 192 MET A CA 1
ATOM 1493 C C . MET A 1 192 ? 3.259 11.851 -12.557 1.00 94.56 192 MET A C 1
ATOM 1495 O O . MET A 1 192 ? 3.519 13.043 -12.685 1.00 94.56 192 MET A O 1
ATOM 1499 N N . THR A 1 193 ? 3.053 11.303 -11.359 1.00 94.62 193 THR A N 1
ATOM 1500 C CA . THR A 1 193 ? 3.133 12.074 -10.108 1.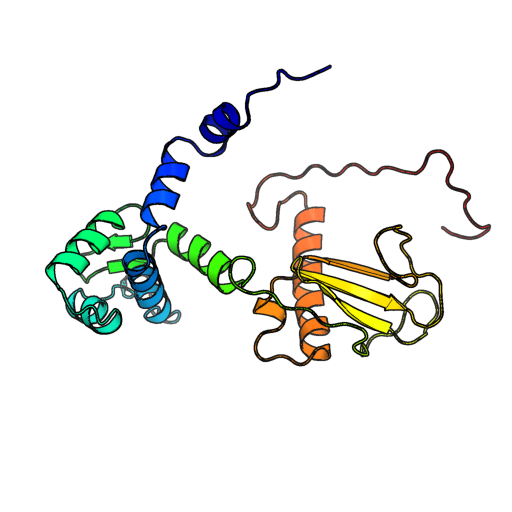00 94.62 193 THR A CA 1
ATOM 1501 C C . THR A 1 193 ? 4.573 12.540 -9.857 1.00 94.62 193 THR A C 1
ATOM 1503 O O . THR A 1 193 ? 4.798 13.730 -9.622 1.00 94.62 193 THR A O 1
ATOM 1506 N N . LEU A 1 194 ? 5.548 11.637 -10.044 1.00 92.88 194 LEU A N 1
ATOM 1507 C CA . LEU A 1 194 ? 6.985 11.935 -9.969 1.00 92.88 194 LEU A CA 1
ATOM 1508 C C . LEU A 1 194 ? 7.398 13.040 -10.952 1.00 92.88 194 LEU A C 1
ATOM 1510 O O . LEU A 1 194 ? 8.040 14.011 -10.555 1.00 92.88 194 LEU A O 1
ATOM 1514 N N . LEU A 1 195 ? 6.990 12.929 -12.220 1.00 92.00 195 LEU A N 1
ATOM 1515 C CA . LEU A 1 195 ? 7.306 13.902 -13.273 1.00 92.00 195 LEU A CA 1
ATOM 1516 C C . LEU A 1 195 ? 6.708 15.291 -13.003 1.00 92.00 195 LEU A C 1
ATOM 1518 O O . LEU A 1 195 ? 7.237 16.288 -13.486 1.00 92.00 195 LEU A O 1
ATOM 1522 N N . ASN A 1 196 ? 5.644 15.373 -12.201 1.00 93.06 196 ASN A N 1
ATOM 1523 C CA . ASN A 1 196 ? 5.053 16.634 -11.749 1.00 93.06 196 ASN A CA 1
ATOM 1524 C C . ASN A 1 196 ? 5.675 17.162 -10.437 1.00 93.06 196 ASN A C 1
ATOM 1526 O O . ASN A 1 196 ? 5.144 18.093 -9.833 1.00 93.06 196 ASN A O 1
ATOM 1530 N N . GLY A 1 197 ? 6.800 16.597 -9.987 1.00 94.25 197 GLY A N 1
ATOM 1531 C CA . GLY A 1 197 ? 7.538 17.072 -8.814 1.00 94.25 197 GLY A CA 1
ATOM 1532 C C . GLY A 1 197 ? 6.899 16.694 -7.476 1.00 94.25 197 GLY A C 1
ATOM 1533 O O . GLY A 1 197 ? 7.184 17.338 -6.462 1.00 94.25 197 GLY A O 1
ATOM 1534 N N . VAL A 1 198 ? 6.045 15.665 -7.459 1.00 95.56 198 VAL A N 1
ATOM 1535 C CA . VAL A 1 198 ? 5.356 15.178 -6.258 1.00 95.56 198 VAL A CA 1
ATOM 1536 C C . VAL A 1 198 ? 5.722 13.718 -6.006 1.00 95.56 198 VAL A C 1
ATOM 1538 O O . VAL A 1 198 ? 5.671 12.881 -6.903 1.00 95.56 198 VAL A O 1
ATOM 1541 N N . CYS A 1 199 ? 6.076 13.386 -4.768 1.00 94.25 199 CYS A N 1
ATOM 1542 C CA . CYS A 1 199 ? 6.304 12.006 -4.369 1.00 94.25 199 CYS A CA 1
ATOM 1543 C C . CYS A 1 199 ? 4.972 11.246 -4.307 1.00 94.25 199 CYS A C 1
ATOM 1545 O O . CYS A 1 199 ? 4.098 11.630 -3.528 1.00 94.25 199 CYS A O 1
ATOM 1547 N N . PRO A 1 200 ? 4.803 10.154 -5.065 1.00 92.12 200 PRO A N 1
ATOM 1548 C CA . PRO A 1 200 ? 3.574 9.369 -5.056 1.00 92.12 200 PRO A CA 1
ATOM 1549 C C . PRO A 1 200 ? 3.308 8.653 -3.726 1.00 92.12 200 PRO A C 1
ATOM 1551 O O . PRO A 1 200 ? 2.158 8.323 -3.450 1.00 92.12 200 PRO A O 1
ATOM 1554 N N . ASP A 1 201 ? 4.326 8.447 -2.883 1.00 90.12 201 ASP A N 1
ATOM 1555 C CA . ASP A 1 201 ? 4.124 7.878 -1.548 1.00 90.12 201 ASP A CA 1
ATOM 1556 C C . ASP A 1 201 ? 3.750 8.953 -0.543 1.00 90.12 201 ASP A C 1
ATOM 1558 O O . ASP A 1 201 ? 2.677 8.903 0.052 1.00 90.12 201 ASP A O 1
ATOM 1562 N N . CYS A 1 202 ? 4.624 9.935 -0.317 1.00 92.00 202 CYS A N 1
ATOM 1563 C CA . CYS A 1 202 ? 4.487 10.884 0.789 1.00 92.00 202 CYS A CA 1
ATOM 1564 C C . CYS A 1 202 ? 3.868 12.233 0.403 1.00 92.00 202 CYS A C 1
ATOM 1566 O O . CYS A 1 202 ? 3.668 13.061 1.287 1.00 92.00 202 CYS A O 1
ATOM 1568 N N . ALA A 1 203 ? 3.560 12.463 -0.879 1.00 93.12 203 ALA A N 1
ATOM 1569 C CA . ALA A 1 203 ? 3.150 13.759 -1.436 1.00 93.12 203 ALA A CA 1
ATOM 1570 C C . ALA A 1 203 ? 4.173 14.896 -1.222 1.00 93.12 203 ALA A C 1
ATOM 1572 O O . ALA A 1 203 ? 3.861 16.070 -1.422 1.00 93.12 203 ALA A O 1
ATOM 1573 N N . GLY A 1 204 ? 5.400 14.554 -0.820 1.00 94.12 204 GLY A N 1
ATOM 1574 C CA . GLY A 1 204 ? 6.503 15.493 -0.660 1.00 94.12 204 GLY A CA 1
ATOM 1575 C C . GLY A 1 204 ? 7.006 16.035 -1.996 1.00 94.12 204 GLY A C 1
ATOM 1576 O O . GLY A 1 204 ? 6.731 15.481 -3.059 1.00 94.12 204 GLY A O 1
ATOM 1577 N N . ARG A 1 205 ? 7.772 17.124 -1.940 1.00 95.75 205 ARG A N 1
ATOM 1578 C CA . ARG A 1 205 ? 8.385 17.725 -3.126 1.00 95.75 205 ARG A CA 1
ATOM 1579 C C . ARG A 1 205 ? 9.511 16.843 -3.662 1.00 95.75 205 ARG A C 1
ATOM 1581 O O . ARG A 1 205 ? 10.351 16.388 -2.891 1.00 95.75 205 ARG A O 1
ATOM 1588 N N . ILE A 1 206 ? 9.565 16.695 -4.981 1.00 93.25 206 ILE A N 1
ATOM 1589 C CA . ILE A 1 206 ? 10.659 16.039 -5.700 1.00 93.25 206 ILE A CA 1
ATOM 1590 C C . ILE A 1 206 ? 11.387 17.047 -6.586 1.00 93.25 206 ILE A C 1
ATOM 1592 O O . ILE A 1 206 ? 10.782 17.955 -7.158 1.00 93.25 206 ILE A O 1
ATOM 1596 N N . THR A 1 207 ? 12.700 16.863 -6.687 1.00 88.12 207 THR A N 1
ATOM 1597 C CA . THR A 1 207 ? 13.563 17.526 -7.663 1.00 88.12 207 THR A CA 1
ATOM 1598 C C . THR A 1 207 ? 14.163 16.446 -8.552 1.00 88.12 207 THR A C 1
ATOM 1600 O O . THR A 1 207 ? 14.691 15.464 -8.036 1.00 88.12 207 THR A O 1
ATOM 1603 N N . THR A 1 208 ? 14.099 16.634 -9.867 1.00 82.75 208 THR A N 1
ATOM 1604 C CA . THR A 1 208 ? 14.647 15.690 -10.846 1.00 82.75 208 THR A CA 1
ATOM 1605 C C . THR A 1 208 ? 15.926 16.262 -11.440 1.00 82.75 208 THR A C 1
ATOM 1607 O O . THR A 1 208 ? 15.938 17.404 -11.899 1.00 82.75 208 THR A O 1
ATOM 1610 N N . THR A 1 209 ? 16.992 15.468 -11.449 1.00 83.62 209 THR A N 1
ATOM 1611 C CA . THR A 1 209 ? 18.225 15.754 -12.188 1.00 83.62 209 THR A CA 1
ATOM 1612 C C . THR A 1 209 ? 18.433 14.680 -13.242 1.00 83.62 209 THR A C 1
ATOM 1614 O O . THR A 1 209 ? 18.198 13.500 -12.994 1.00 83.62 209 THR A O 1
ATOM 1617 N N . THR A 1 210 ? 18.864 15.084 -14.432 1.00 82.56 210 THR A N 1
ATOM 1618 C CA . THR A 1 210 ? 19.213 14.150 -15.503 1.00 82.56 210 THR A CA 1
ATOM 1619 C C . THR A 1 210 ? 20.722 14.006 -15.541 1.00 82.56 210 THR A C 1
ATOM 1621 O O . THR A 1 210 ? 21.439 15.003 -15.613 1.00 82.56 210 THR A O 1
ATOM 1624 N N . HIS A 1 211 ? 21.192 12.765 -15.486 1.00 80.38 211 HIS A N 1
ATOM 1625 C CA . HIS A 1 211 ? 22.594 12.426 -15.668 1.00 80.38 211 HIS A CA 1
ATOM 1626 C C . HIS A 1 211 ? 22.746 11.827 -17.059 1.00 80.38 211 HIS A C 1
ATOM 1628 O O . HIS A 1 211 ? 22.077 10.852 -17.393 1.00 80.38 211 HIS A O 1
ATOM 1634 N N . VAL A 1 212 ? 23.590 12.448 -17.874 1.00 79.94 212 VAL A N 1
ATOM 1635 C CA . VAL A 1 212 ? 23.979 11.928 -19.185 1.00 79.94 212 VAL A CA 1
ATOM 1636 C C . VAL A 1 212 ? 25.358 11.311 -19.010 1.00 79.94 212 VAL A C 1
ATOM 1638 O O . VAL A 1 212 ? 26.196 11.893 -18.320 1.00 79.94 212 VAL A O 1
ATOM 1641 N N . CYS A 1 213 ? 25.585 10.125 -19.572 1.00 78.81 213 CYS A N 1
ATOM 1642 C CA . CYS A 1 213 ? 26.905 9.504 -19.521 1.00 78.81 213 CYS A CA 1
ATOM 1643 C C . CYS A 1 213 ? 27.919 10.416 -20.227 1.00 78.81 213 CYS A C 1
ATOM 1645 O O . CYS A 1 213 ? 27.647 10.890 -21.329 1.00 78.81 213 CYS A O 1
ATOM 1647 N N . GLU A 1 214 ? 29.077 10.648 -19.604 1.00 77.50 214 GLU A N 1
ATOM 1648 C CA . GLU A 1 214 ? 30.126 11.505 -20.180 1.00 77.50 214 GLU A CA 1
ATOM 1649 C C . GLU A 1 214 ? 30.696 10.911 -21.481 1.00 77.50 214 GLU A C 1
ATOM 1651 O O . GLU A 1 214 ? 31.016 11.656 -22.403 1.00 77.50 214 GLU A O 1
ATOM 1656 N N . ASP A 1 215 ? 30.699 9.578 -21.589 1.00 78.50 215 ASP A N 1
ATOM 1657 C CA . ASP A 1 215 ? 31.237 8.809 -22.718 1.00 78.50 215 ASP A CA 1
ATOM 1658 C C . ASP A 1 215 ? 30.139 8.051 -23.498 1.00 78.50 215 ASP A C 1
ATOM 1660 O O . ASP A 1 215 ? 30.324 6.902 -23.901 1.00 78.50 215 ASP A O 1
ATOM 1664 N N . HIS A 1 216 ? 28.944 8.635 -23.661 1.00 71.44 216 HIS A N 1
ATOM 1665 C CA . HIS A 1 216 ? 27.869 7.966 -24.404 1.00 71.44 216 HIS A CA 1
ATOM 1666 C C . HIS A 1 216 ? 28.194 7.884 -25.906 1.00 71.44 216 HIS A C 1
ATOM 1668 O O . HIS A 1 216 ? 28.139 8.892 -26.613 1.00 71.44 216 HIS A O 1
ATOM 1674 N N . ASP A 1 217 ? 28.496 6.683 -26.401 1.00 70.00 217 ASP A N 1
ATOM 1675 C CA . ASP A 1 217 ? 28.710 6.430 -27.828 1.00 70.00 217 ASP A CA 1
ATOM 1676 C C . ASP A 1 217 ? 27.343 6.302 -28.525 1.00 70.00 217 ASP A C 1
ATOM 1678 O O . ASP A 1 217 ? 26.699 5.250 -28.494 1.00 70.00 217 ASP A O 1
ATOM 1682 N N . VAL A 1 218 ? 26.834 7.416 -29.066 1.00 64.69 218 VAL A N 1
ATOM 1683 C CA . VAL A 1 218 ? 25.526 7.460 -29.739 1.00 64.69 218 VAL A CA 1
ATOM 1684 C C . VAL A 1 218 ? 25.635 6.694 -31.063 1.00 64.69 218 VAL A C 1
ATOM 1686 O O . VAL A 1 218 ? 26.402 7.111 -31.934 1.00 64.69 218 VAL A O 1
ATOM 1689 N N . PRO A 1 219 ? 24.849 5.627 -31.292 1.00 59.06 219 PRO A N 1
ATOM 1690 C CA . PRO A 1 219 ? 24.775 5.018 -32.614 1.00 59.06 219 PRO A CA 1
ATOM 1691 C C . PRO A 1 219 ? 24.246 6.048 -33.623 1.00 59.06 219 PRO A C 1
ATOM 1693 O O . PRO A 1 219 ? 23.234 6.703 -33.359 1.00 59.06 219 PRO A O 1
ATOM 1696 N N . GLU A 1 220 ? 24.905 6.195 -34.778 1.00 42.28 220 GLU A N 1
ATOM 1697 C CA . GLU A 1 220 ? 24.485 7.131 -35.832 1.00 42.28 220 GLU A CA 1
ATOM 1698 C C . GLU A 1 220 ? 22.977 7.000 -36.133 1.00 42.28 220 GLU A C 1
ATOM 1700 O O . GLU A 1 220 ? 22.496 5.943 -36.541 1.00 42.28 220 GLU A O 1
ATOM 1705 N N . GLY A 1 221 ? 22.228 8.093 -35.939 1.00 49.94 221 GLY A N 1
ATOM 1706 C CA . GLY A 1 221 ? 20.799 8.181 -36.262 1.00 49.94 221 GLY A CA 1
ATOM 1707 C C . GLY A 1 221 ? 19.817 8.005 -35.096 1.00 49.94 221 GLY A C 1
ATOM 1708 O O . GLY A 1 221 ? 18.611 8.049 -35.339 1.00 49.94 221 GLY A O 1
ATOM 1709 N N . ALA A 1 222 ? 20.280 7.842 -33.853 1.00 47.31 222 ALA A N 1
ATOM 1710 C CA . ALA A 1 222 ? 19.414 7.931 -32.674 1.00 47.31 222 ALA A CA 1
ATOM 1711 C C . ALA A 1 222 ? 19.223 9.402 -32.248 1.00 47.31 222 ALA A C 1
ATOM 1713 O O . ALA A 1 222 ? 20.203 10.127 -32.077 1.00 47.31 222 ALA A O 1
ATOM 1714 N N . VAL A 1 223 ? 17.962 9.840 -32.130 1.00 41.12 223 VAL A N 1
ATOM 1715 C CA . VAL A 1 223 ? 17.560 11.168 -31.616 1.00 41.12 223 VAL A CA 1
ATOM 1716 C C . VAL A 1 223 ? 17.340 11.101 -30.113 1.00 41.12 223 VAL A C 1
ATOM 1718 O O . VAL A 1 223 ? 16.731 10.096 -29.678 1.00 41.12 223 VAL A O 1
#

Sequence (223 aa):
MSNPTNSPLEAAAGVAGTDATEAFGLLANETRLAILLALWEAKEPEKPRSEQAVPFSELYERVAIRDSGNFTYHLDKLDGTFVRSTEEGYKLSNTAARVLRAVFAGTLTEDRSFEGRLSEFECYRCGSSLIVDYTDENETIQRCTGCGGAYEWPEYPSGMVAHADLPPAALEDRTPQEMQRKGNTWIRNRLMTLLNGVCPDCAGRITTTTHVCEDHDVPEGAV

Radius of gyration: 23.22 Å; chains: 1; bounding box: 54×36×66 Å

pLDDT: mean 85.99, std 12.77, range [33.69, 97.06]

Secondary structure (DSSP, 8-state):
-PPP---HHHHHHHHTHHHHHHHHHHHSSHHHHHHHHHHHHT--TTS-GGG-PBPHHHHHHHHT-S-HHHHHHHHHHHBTTTEEEETTEEEE-HHHHHHHHHHHT-TTT----EEEEEEEEEPTTT-PEEEEEE-TTSEEEEEESSS--S---TTS-TTEEEEEE--GGGTTT--HHHHHHHHHHHHHHHHHHHHTTB-TTT--B--------TT--PPTT--